Protein AF-A0A850GQF0-F1 (afdb_monomer_lite)

Radius of gyration: 31.41 Å; chains: 1; bounding box: 80×33×78 Å

Structure (mmCIF, N/CA/C/O backbone):
data_AF-A0A850GQF0-F1
#
_entry.id   AF-A0A850GQF0-F1
#
loop_
_atom_site.group_PDB
_atom_site.id
_atom_site.type_symbol
_atom_site.label_atom_id
_atom_site.label_alt_id
_atom_site.label_comp_id
_atom_site.label_asym_id
_atom_site.label_entity_id
_atom_site.label_seq_id
_atom_site.pdbx_PDB_ins_code
_atom_site.Cartn_x
_atom_site.Cartn_y
_atom_site.Cartn_z
_atom_site.occupancy
_atom_site.B_iso_or_equiv
_atom_site.auth_seq_id
_atom_site.auth_comp_id
_atom_site.auth_asym_id
_atom_site.auth_atom_id
_atom_site.pdbx_PDB_model_num
ATOM 1 N N . MET A 1 1 ? 39.718 18.319 -1.533 1.00 50.84 1 MET A N 1
ATOM 2 C CA . MET A 1 1 ? 39.721 17.039 -2.273 1.00 50.84 1 MET A CA 1
ATOM 3 C C . MET A 1 1 ? 39.852 17.370 -3.749 1.00 50.84 1 MET A C 1
ATOM 5 O O . MET A 1 1 ? 38.959 17.994 -4.304 1.00 50.84 1 MET A O 1
ATOM 9 N N . THR A 1 2 ? 41.012 17.083 -4.335 1.00 46.28 2 THR A N 1
ATOM 10 C CA . THR A 1 2 ? 41.433 17.600 -5.646 1.00 46.28 2 THR A CA 1
ATOM 11 C C . THR A 1 2 ? 41.391 16.465 -6.664 1.00 46.28 2 THR A C 1
ATOM 13 O O . THR A 1 2 ? 42.068 15.457 -6.488 1.00 46.28 2 THR A O 1
ATOM 16 N N . VAL A 1 3 ? 40.571 16.610 -7.706 1.00 51.94 3 VAL A N 1
ATOM 17 C CA . VAL A 1 3 ? 40.340 15.583 -8.733 1.00 51.94 3 VAL A CA 1
ATOM 18 C C . VAL A 1 3 ? 41.453 15.647 -9.786 1.00 51.94 3 VAL A C 1
ATOM 20 O O . VAL A 1 3 ? 41.518 16.589 -10.576 1.00 51.94 3 VAL A O 1
ATOM 23 N N . GLN A 1 4 ? 42.339 14.648 -9.804 1.00 53.75 4 GLN A N 1
ATOM 24 C CA . GLN A 1 4 ? 43.350 14.462 -10.851 1.00 53.75 4 GLN A CA 1
ATOM 25 C C . GLN A 1 4 ? 42.709 13.872 -12.118 1.00 53.75 4 GLN A C 1
ATOM 27 O O . GLN A 1 4 ? 42.206 12.752 -12.113 1.00 53.75 4 GLN A O 1
ATOM 32 N N . ARG A 1 5 ? 42.753 14.622 -13.228 1.00 60.72 5 ARG A N 1
ATOM 33 C CA . ARG A 1 5 ? 42.416 14.131 -14.574 1.00 60.72 5 ARG A CA 1
ATOM 34 C C . ARG A 1 5 ? 43.623 13.402 -15.170 1.00 60.72 5 ARG A C 1
ATOM 36 O O . ARG A 1 5 ? 44.648 14.028 -15.436 1.00 60.72 5 ARG A O 1
ATOM 43 N N . LEU A 1 6 ? 43.486 12.103 -15.424 1.00 57.97 6 LEU A N 1
ATOM 44 C CA . LEU A 1 6 ? 44.475 11.311 -16.158 1.00 57.97 6 LEU A CA 1
ATOM 45 C C . LEU A 1 6 ? 44.376 11.610 -17.663 1.00 57.97 6 LEU A C 1
ATOM 47 O O . LEU A 1 6 ? 43.381 11.296 -18.314 1.00 57.97 6 LEU A O 1
ATOM 51 N N . ARG A 1 7 ? 45.426 12.234 -18.209 1.00 57.41 7 ARG A N 1
ATOM 52 C CA . ARG A 1 7 ? 45.678 12.367 -19.651 1.00 57.41 7 ARG A CA 1
ATOM 53 C C . ARG A 1 7 ? 46.152 11.017 -20.196 1.00 57.41 7 ARG A C 1
ATOM 55 O O . ARG A 1 7 ? 47.116 10.464 -19.673 1.00 57.41 7 ARG A O 1
ATOM 62 N N . ARG A 1 8 ? 45.514 10.505 -21.252 1.00 54.19 8 ARG A N 1
ATOM 63 C CA . ARG A 1 8 ? 46.045 9.370 -22.025 1.00 54.19 8 ARG A CA 1
ATOM 64 C C . ARG A 1 8 ? 47.108 9.853 -23.023 1.00 54.19 8 ARG A C 1
ATOM 66 O O . ARG A 1 8 ? 46.932 10.927 -23.600 1.00 54.19 8 ARG A O 1
ATOM 73 N N . PRO A 1 9 ? 48.191 9.084 -23.222 1.00 53.25 9 PRO A N 1
ATOM 74 C CA . PRO A 1 9 ? 49.276 9.448 -24.116 1.00 53.25 9 PRO A CA 1
ATOM 75 C C . PRO A 1 9 ? 48.923 9.178 -25.584 1.00 53.25 9 PRO A C 1
ATOM 77 O O . PRO A 1 9 ? 48.373 8.141 -25.942 1.00 53.25 9 PRO A O 1
ATOM 80 N N . THR A 1 10 ? 49.298 10.137 -26.422 1.00 53.94 10 THR A N 1
ATOM 81 C CA . THR A 1 10 ? 49.508 10.029 -27.865 1.00 53.94 10 THR A CA 1
ATOM 82 C C . THR A 1 10 ? 50.689 9.103 -28.157 1.00 53.94 10 THR A C 1
ATOM 84 O O . THR A 1 10 ? 51.789 9.347 -27.661 1.00 53.94 10 THR A O 1
ATOM 87 N N . THR A 1 11 ? 50.495 8.084 -28.994 1.00 51.31 11 THR A N 1
ATOM 88 C CA . THR A 1 11 ? 51.590 7.273 -29.550 1.00 51.31 11 THR A CA 1
ATOM 89 C C . THR A 1 11 ? 51.550 7.356 -31.079 1.00 51.31 11 THR A C 1
ATOM 91 O O . THR A 1 11 ? 50.542 6.965 -31.667 1.00 51.31 11 THR A O 1
ATOM 94 N N . PRO A 1 12 ? 52.604 7.873 -31.737 1.00 56.16 12 PRO A N 1
ATOM 95 C CA . PRO A 1 12 ? 52.724 7.874 -33.187 1.00 56.16 12 PRO A CA 1
ATOM 96 C C . PRO A 1 12 ? 53.366 6.555 -33.631 1.00 56.16 12 PRO A C 1
ATOM 98 O O . PRO A 1 12 ? 54.507 6.271 -33.272 1.00 56.16 12 PRO A O 1
ATOM 101 N N . TYR A 1 13 ? 52.650 5.741 -34.405 1.00 48.53 13 TYR A N 1
ATOM 102 C CA . TYR A 1 13 ? 53.225 4.555 -35.043 1.00 48.53 13 TYR A CA 1
ATOM 103 C C . TYR A 1 13 ? 53.359 4.776 -36.550 1.00 48.53 13 TYR A C 1
ATOM 105 O O . TYR A 1 13 ? 52.392 4.740 -37.304 1.00 48.53 13 TYR A O 1
ATOM 113 N N . LEU A 1 14 ? 54.601 5.099 -36.916 1.00 44.16 14 LEU A N 1
ATOM 114 C CA . LEU A 1 14 ? 55.382 4.578 -38.038 1.00 44.16 14 LEU A CA 1
ATOM 115 C C . LEU A 1 14 ? 54.623 4.055 -39.268 1.00 44.16 14 LEU A C 1
ATOM 117 O O . LEU A 1 14 ? 54.095 2.946 -39.296 1.00 44.16 14 LEU A O 1
ATOM 121 N N . LEU A 1 15 ? 54.754 4.853 -40.330 1.00 52.16 15 LEU A N 1
ATOM 122 C CA . LEU A 1 15 ? 54.756 4.446 -41.731 1.00 52.16 15 LEU A CA 1
ATOM 123 C C . LEU A 1 15 ? 55.719 3.259 -41.945 1.00 52.16 15 LEU A C 1
ATOM 125 O O . LEU A 1 15 ? 56.924 3.393 -41.731 1.00 52.16 15 LEU A O 1
ATOM 129 N N . ALA A 1 16 ? 55.203 2.139 -42.444 1.00 48.31 16 ALA A N 1
ATOM 130 C CA . ALA A 1 16 ? 55.994 1.081 -43.066 1.00 48.31 16 ALA A CA 1
ATOM 131 C C . ALA A 1 16 ? 55.292 0.638 -44.358 1.00 48.31 16 ALA A C 1
ATOM 133 O O . ALA A 1 16 ? 54.351 -0.153 -44.342 1.00 48.31 16 ALA A O 1
ATOM 134 N N . CYS A 1 17 ? 55.743 1.197 -45.484 1.00 47.16 17 CYS A N 1
ATOM 135 C CA . CYS A 1 17 ? 55.399 0.735 -46.823 1.00 47.16 17 CYS A CA 1
ATOM 136 C C . CYS A 1 17 ? 56.061 -0.624 -47.076 1.00 47.16 17 CYS A C 1
ATOM 138 O O . CYS A 1 17 ? 57.275 -0.689 -47.267 1.00 47.16 17 CYS A O 1
ATOM 140 N N . VAL A 1 18 ? 55.266 -1.691 -47.141 1.00 51.06 18 VAL A N 1
ATOM 141 C CA . VAL A 1 18 ? 55.674 -2.965 -47.745 1.00 51.06 18 VAL A CA 1
ATOM 142 C C . VAL A 1 18 ? 54.838 -3.164 -49.004 1.00 51.06 18 VAL A C 1
ATOM 144 O O . VAL A 1 18 ? 53.676 -3.556 -48.952 1.00 51.06 18 VAL A O 1
ATOM 147 N N . LEU A 1 19 ? 55.447 -2.848 -50.147 1.00 52.34 19 LEU A N 1
ATOM 148 C CA . LEU A 1 19 ? 55.004 -3.268 -51.472 1.00 52.34 19 LEU A CA 1
ATOM 149 C C . LEU A 1 19 ? 55.277 -4.771 -51.603 1.00 52.34 19 LEU A C 1
ATOM 151 O O . LEU A 1 19 ? 56.392 -5.176 -51.925 1.00 52.34 19 LEU A O 1
ATOM 155 N N . ALA A 1 20 ? 54.263 -5.591 -51.332 1.00 51.44 20 ALA A N 1
ATOM 156 C CA . ALA A 1 20 ? 54.260 -7.004 -51.683 1.00 51.44 20 ALA A CA 1
ATOM 157 C C . ALA A 1 20 ? 53.349 -7.215 -52.899 1.00 51.44 20 ALA A C 1
ATOM 159 O O . ALA A 1 20 ? 52.154 -6.927 -52.862 1.00 51.44 20 ALA A O 1
ATOM 160 N N . LEU A 1 21 ? 53.955 -7.711 -53.978 1.00 50.22 21 LEU A N 1
ATOM 161 C CA . LEU A 1 21 ? 53.283 -8.296 -55.130 1.00 50.22 21 LEU A CA 1
ATOM 162 C C . LEU A 1 21 ? 52.324 -9.399 -54.664 1.00 50.22 21 LEU A C 1
ATOM 164 O O . LEU A 1 21 ? 52.771 -10.442 -54.189 1.00 50.22 21 LEU A O 1
ATOM 168 N N . ALA A 1 22 ? 51.022 -9.186 -54.846 1.00 45.28 22 ALA A N 1
ATOM 169 C CA . ALA A 1 22 ? 50.033 -10.253 -54.842 1.00 45.28 22 ALA A CA 1
ATOM 170 C C . ALA A 1 22 ? 49.610 -10.522 -56.287 1.00 45.28 22 ALA A C 1
ATOM 172 O O . ALA A 1 22 ? 49.227 -9.617 -57.030 1.00 45.28 22 ALA A O 1
ATOM 173 N N . ALA A 1 23 ? 49.747 -11.786 -56.671 1.00 42.97 23 ALA A N 1
ATOM 174 C CA . ALA A 1 23 ? 49.295 -12.334 -57.927 1.00 42.97 23 ALA A CA 1
ATOM 175 C C . ALA A 1 23 ? 47.815 -12.014 -58.177 1.00 42.97 23 ALA A C 1
ATOM 177 O O . ALA A 1 23 ? 46.997 -11.950 -57.260 1.00 42.97 23 ALA A O 1
ATOM 178 N N . CYS A 1 24 ? 47.502 -11.841 -59.456 1.00 49.94 24 CYS A N 1
ATOM 179 C CA . CYS A 1 24 ? 46.156 -11.757 -59.990 1.00 49.94 24 CYS A CA 1
ATOM 180 C C . CYS A 1 24 ? 45.501 -13.142 -59.866 1.00 49.94 24 CYS A C 1
ATOM 182 O O . CYS A 1 24 ? 45.499 -13.929 -60.809 1.00 49.94 24 CYS A O 1
ATOM 184 N N . ASP A 1 25 ? 45.006 -13.455 -58.674 1.00 40.50 25 ASP A N 1
ATOM 185 C CA . ASP A 1 25 ? 43.994 -14.481 -58.476 1.00 40.50 25 ASP A CA 1
ATOM 186 C C . ASP A 1 25 ? 42.627 -13.790 -58.542 1.00 40.50 25 ASP A C 1
ATOM 188 O O . ASP A 1 25 ? 42.456 -12.678 -58.036 1.00 40.50 25 ASP A O 1
ATOM 192 N N . LYS A 1 26 ? 41.670 -14.402 -59.238 1.00 50.81 26 LYS A N 1
ATOM 193 C CA . LYS A 1 26 ? 40.317 -13.868 -59.448 1.00 50.81 26 LYS A CA 1
ATOM 194 C C . LYS A 1 26 ? 39.583 -13.816 -58.104 1.00 50.81 26 LYS A C 1
ATOM 196 O O . LYS A 1 26 ? 38.811 -14.712 -57.779 1.00 50.81 26 LYS A O 1
ATOM 201 N N . SER A 1 27 ? 39.779 -12.757 -57.329 1.00 47.00 27 SER A N 1
ATOM 202 C CA . SER A 1 27 ? 38.828 -12.368 -56.298 1.00 47.00 27 SER A CA 1
ATOM 203 C C . SER A 1 27 ? 37.863 -11.372 -56.925 1.00 47.00 27 SER A C 1
ATOM 205 O O . SER A 1 27 ? 38.241 -10.294 -57.382 1.00 47.00 27 SER A O 1
ATOM 207 N N . SER A 1 28 ? 36.597 -11.774 -57.028 1.00 48.06 28 SER A N 1
ATOM 208 C CA . SER A 1 28 ? 35.505 -10.850 -57.311 1.00 48.06 28 SER A CA 1
ATOM 209 C C . SER A 1 28 ? 35.643 -9.665 -56.361 1.00 48.06 28 SER A C 1
ATOM 211 O O . SER A 1 28 ? 35.575 -9.842 -55.145 1.00 48.06 28 SER A O 1
ATOM 213 N N . ALA A 1 29 ? 35.894 -8.475 -56.907 1.00 54.16 29 ALA A N 1
ATOM 214 C CA . ALA A 1 29 ? 35.853 -7.245 -56.140 1.00 54.16 29 ALA A CA 1
ATOM 215 C C . ALA A 1 29 ? 34.412 -7.080 -55.649 1.00 54.16 29 ALA A C 1
ATOM 217 O O . ALA A 1 29 ? 33.531 -6.679 -56.405 1.00 54.16 29 ALA A O 1
ATOM 218 N N . GLU A 1 30 ? 34.156 -7.502 -54.413 1.00 59.28 30 GLU A N 1
ATOM 219 C CA . GLU A 1 30 ? 32.883 -7.260 -53.753 1.00 59.28 30 GLU A CA 1
ATOM 220 C C . GLU A 1 30 ? 32.629 -5.754 -53.752 1.00 59.28 30 GLU A C 1
ATOM 222 O O . GLU A 1 30 ? 33.476 -4.975 -53.301 1.00 59.28 30 GLU A O 1
ATOM 227 N N . ASP A 1 31 ? 31.473 -5.365 -54.287 1.00 65.12 31 ASP A N 1
ATOM 228 C CA . ASP A 1 31 ? 31.046 -3.978 -54.364 1.00 65.12 31 ASP A CA 1
ATOM 229 C C . ASP A 1 31 ? 31.064 -3.372 -52.944 1.00 65.12 31 ASP A C 1
ATOM 231 O O . ASP A 1 31 ? 30.390 -3.891 -52.043 1.00 65.12 31 ASP A O 1
ATOM 235 N N . PRO A 1 32 ? 31.843 -2.305 -52.693 1.00 69.06 32 PRO A N 1
ATOM 236 C CA . PRO A 1 32 ? 31.904 -1.668 -51.381 1.00 69.06 32 PRO A CA 1
ATOM 237 C C . PRO A 1 32 ? 30.526 -1.196 -50.889 1.00 69.06 32 PRO A C 1
ATOM 239 O O . PRO A 1 32 ? 30.312 -1.149 -49.676 1.00 69.06 32 PRO A O 1
ATOM 242 N N . ALA A 1 33 ? 29.576 -0.919 -51.791 1.00 70.69 33 ALA A N 1
ATOM 243 C CA . ALA A 1 33 ? 28.195 -0.612 -51.429 1.00 70.69 33 ALA A CA 1
ATOM 244 C C . ALA A 1 33 ? 27.452 -1.844 -50.877 1.00 70.69 33 ALA A C 1
ATOM 246 O O . ALA A 1 33 ? 26.768 -1.739 -49.860 1.00 70.69 33 ALA A O 1
ATOM 247 N N . ALA A 1 34 ? 27.655 -3.026 -51.470 1.00 74.06 34 ALA A N 1
ATOM 248 C CA . ALA A 1 34 ? 27.065 -4.278 -50.987 1.00 74.06 34 ALA A CA 1
ATOM 249 C C . ALA A 1 34 ? 27.612 -4.676 -49.603 1.00 74.06 34 ALA A C 1
ATOM 251 O O . ALA A 1 34 ? 26.859 -5.140 -48.748 1.00 74.06 34 ALA A O 1
ATOM 252 N N . LYS A 1 35 ? 28.902 -4.425 -49.336 1.00 73.50 35 LYS A N 1
ATOM 253 C CA . LYS A 1 35 ? 29.500 -4.631 -48.003 1.00 73.50 35 LYS A CA 1
ATOM 254 C C . LYS A 1 35 ? 28.981 -3.657 -46.949 1.00 73.50 35 LYS A C 1
ATOM 256 O O . LYS A 1 35 ? 28.767 -4.060 -45.808 1.00 73.50 35 LYS A O 1
ATOM 261 N N . ALA A 1 36 ? 28.790 -2.388 -47.308 1.00 75.75 36 ALA A N 1
ATOM 262 C CA . ALA A 1 36 ? 28.248 -1.386 -46.393 1.00 75.75 36 ALA A CA 1
ATOM 263 C C . ALA A 1 36 ? 26.794 -1.698 -46.013 1.00 75.75 36 ALA A C 1
ATOM 265 O O . ALA A 1 36 ? 26.437 -1.599 -44.841 1.00 75.75 36 ALA A O 1
ATOM 266 N N . GLN A 1 37 ? 25.986 -2.139 -46.980 1.00 77.56 37 GLN A N 1
ATOM 267 C CA . GLN A 1 37 ? 24.595 -2.511 -46.742 1.00 77.56 37 GLN A CA 1
ATOM 268 C C . GLN A 1 37 ? 24.473 -3.795 -45.912 1.00 77.56 37 GLN A C 1
ATOM 270 O O . GLN A 1 37 ? 23.763 -3.797 -44.914 1.00 77.56 37 GLN A O 1
ATOM 275 N N . ALA A 1 38 ? 25.257 -4.834 -46.221 1.00 81.81 38 ALA A N 1
ATOM 276 C CA . ALA A 1 38 ? 25.284 -6.055 -45.414 1.00 81.81 38 ALA A CA 1
ATOM 277 C C . ALA A 1 38 ? 25.720 -5.801 -43.958 1.00 81.81 38 ALA A C 1
ATOM 279 O O . ALA A 1 38 ? 25.223 -6.453 -43.043 1.00 81.81 38 ALA A O 1
ATOM 280 N N . LYS A 1 39 ? 26.630 -4.841 -43.728 1.00 83.88 39 LYS A N 1
ATOM 281 C CA . LYS A 1 39 ? 27.013 -4.423 -42.375 1.00 83.88 39 LYS A CA 1
ATOM 282 C C . LYS A 1 39 ? 25.886 -3.661 -41.670 1.00 83.88 39 LYS A C 1
ATOM 284 O O . LYS A 1 39 ? 25.608 -3.967 -40.521 1.00 83.88 39 LYS A O 1
ATOM 289 N N . ALA A 1 40 ? 25.228 -2.720 -42.347 1.00 84.62 40 ALA A N 1
ATOM 290 C CA . ALA A 1 40 ? 24.104 -1.977 -41.774 1.00 84.62 40 ALA A CA 1
ATOM 291 C C . ALA A 1 40 ? 22.927 -2.899 -41.406 1.00 84.62 40 ALA A C 1
ATOM 293 O O . ALA A 1 40 ? 22.360 -2.759 -40.326 1.00 84.62 40 ALA A O 1
ATOM 294 N N . ASP A 1 41 ? 22.613 -3.881 -42.255 1.00 85.88 41 ASP A N 1
ATOM 295 C CA . ASP A 1 41 ? 21.566 -4.873 -41.987 1.00 85.88 41 ASP A CA 1
ATOM 296 C C . ASP A 1 41 ? 21.944 -5.800 -40.816 1.00 85.88 41 ASP A C 1
ATOM 298 O O . ASP A 1 41 ? 21.092 -6.162 -40.003 1.00 85.88 41 ASP A O 1
ATOM 302 N N . ALA A 1 42 ? 23.224 -6.172 -40.697 1.00 88.19 42 ALA A N 1
ATOM 303 C CA . ALA A 1 42 ? 23.722 -6.964 -39.573 1.00 88.19 42 ALA A CA 1
ATOM 304 C C . ALA A 1 42 ? 23.710 -6.177 -38.252 1.00 88.19 42 ALA A C 1
ATOM 306 O O . ALA A 1 42 ? 23.293 -6.726 -37.232 1.00 88.19 42 ALA A O 1
ATOM 307 N N . ASP A 1 43 ? 24.118 -4.905 -38.280 1.00 87.06 43 ASP A N 1
ATOM 308 C CA . ASP A 1 43 ? 24.114 -4.016 -37.115 1.00 87.06 43 ASP A CA 1
ATOM 309 C C . ASP A 1 43 ? 22.665 -3.761 -36.644 1.00 87.06 43 ASP A C 1
ATOM 311 O O . ASP A 1 43 ? 22.363 -3.953 -35.468 1.00 87.06 43 ASP A O 1
ATOM 315 N N . ALA A 1 44 ? 21.729 -3.472 -37.560 1.00 90.50 44 ALA A N 1
ATOM 316 C CA . ALA A 1 44 ? 20.310 -3.281 -37.231 1.00 90.50 44 ALA A CA 1
ATOM 317 C C . ALA A 1 44 ? 19.649 -4.551 -36.664 1.00 90.50 44 ALA A C 1
ATOM 319 O O . ALA A 1 44 ? 18.846 -4.489 -35.731 1.00 90.50 44 ALA A O 1
ATOM 320 N N . LYS A 1 45 ? 19.997 -5.728 -37.200 1.00 90.25 45 LYS A N 1
ATOM 321 C CA . LYS A 1 45 ? 19.512 -7.006 -36.668 1.00 90.25 45 LYS A CA 1
ATOM 322 C C . LYS A 1 45 ? 20.068 -7.284 -35.267 1.00 90.25 45 LYS A C 1
ATOM 324 O O . LYS A 1 45 ? 19.325 -7.766 -34.416 1.00 90.25 45 LYS A O 1
ATOM 329 N N . ALA A 1 46 ? 21.343 -6.980 -35.024 1.00 92.06 46 ALA A N 1
ATOM 330 C CA . ALA A 1 46 ? 21.965 -7.152 -33.714 1.00 92.06 46 ALA A CA 1
ATOM 331 C C . ALA A 1 46 ? 21.348 -6.223 -32.654 1.00 92.06 46 ALA A C 1
ATOM 333 O O . ALA A 1 46 ? 21.122 -6.660 -31.527 1.00 92.06 46 ALA A O 1
ATOM 334 N N . GLU A 1 47 ? 21.022 -4.977 -33.015 1.00 92.12 47 GLU A N 1
ATOM 335 C CA . GLU A 1 47 ? 20.315 -4.042 -32.128 1.00 92.12 47 GLU A CA 1
ATOM 336 C C . GLU A 1 47 ? 18.909 -4.548 -31.775 1.00 92.12 47 GLU A C 1
ATOM 338 O O . GLU A 1 47 ? 18.575 -4.641 -30.595 1.00 92.12 47 GLU A O 1
ATOM 343 N N . ALA A 1 48 ? 18.122 -4.981 -32.765 1.00 92.81 48 ALA A N 1
ATOM 344 C CA . ALA A 1 48 ? 16.783 -5.522 -32.522 1.00 92.81 48 ALA A CA 1
ATOM 345 C C . ALA A 1 48 ? 16.800 -6.802 -31.658 1.00 92.81 48 ALA A C 1
ATOM 347 O O . ALA A 1 48 ? 15.930 -7.003 -30.808 1.00 92.81 48 ALA A O 1
ATOM 348 N N . GLU A 1 49 ? 17.792 -7.680 -31.847 1.00 94.44 49 GLU A N 1
ATOM 349 C CA . GLU A 1 49 ? 17.965 -8.878 -31.015 1.00 94.44 49 GLU A CA 1
ATOM 350 C C . GLU A 1 49 ? 18.356 -8.534 -29.568 1.00 94.44 49 GLU A C 1
ATOM 352 O O . GLU A 1 49 ? 17.889 -9.200 -28.636 1.00 94.44 49 GLU A O 1
ATOM 357 N N . GLU A 1 50 ? 19.171 -7.495 -29.364 1.00 94.00 50 GLU A N 1
ATOM 358 C CA . GLU A 1 50 ? 19.548 -7.017 -28.033 1.00 94.00 50 GLU A CA 1
ATOM 359 C C . GLU A 1 50 ? 18.371 -6.356 -27.310 1.00 94.00 50 GLU A C 1
ATOM 361 O O . GLU A 1 50 ? 18.118 -6.679 -26.149 1.00 94.00 50 GLU A O 1
ATOM 366 N N . GLU A 1 51 ? 17.596 -5.507 -27.989 1.00 94.06 51 GLU A N 1
ATOM 367 C CA . GLU A 1 51 ? 16.378 -4.907 -27.431 1.00 94.06 51 GLU A CA 1
ATOM 368 C C . GLU A 1 51 ? 15.373 -5.988 -27.015 1.00 94.06 51 GLU A C 1
ATOM 370 O O . GLU A 1 51 ? 14.941 -6.025 -25.861 1.00 94.06 51 GLU A O 1
ATOM 375 N N . ALA A 1 52 ? 15.104 -6.965 -27.886 1.00 95.00 52 ALA A N 1
ATOM 376 C CA . ALA A 1 52 ? 14.229 -8.092 -27.563 1.00 95.00 52 ALA A CA 1
ATOM 377 C C . ALA A 1 52 ? 14.781 -8.977 -26.426 1.00 95.00 52 ALA A C 1
ATOM 379 O O . ALA A 1 52 ? 14.027 -9.656 -25.718 1.00 95.00 52 ALA A O 1
ATOM 380 N N . ARG A 1 53 ? 16.105 -9.039 -26.235 1.00 95.38 53 ARG A N 1
ATOM 381 C CA . ARG A 1 53 ? 16.712 -9.719 -25.080 1.00 95.38 53 ARG A CA 1
ATOM 382 C C . ARG A 1 53 ? 16.492 -8.921 -23.797 1.00 95.38 53 ARG A C 1
ATOM 384 O O . ARG A 1 53 ? 16.106 -9.517 -22.793 1.00 95.38 53 ARG A O 1
ATOM 391 N N . ILE A 1 54 ? 16.702 -7.608 -23.827 1.00 94.94 54 ILE A N 1
ATOM 392 C CA . ILE A 1 54 ? 16.483 -6.721 -22.679 1.00 94.94 54 ILE A CA 1
ATOM 393 C C . ILE A 1 54 ? 15.011 -6.754 -22.258 1.00 94.94 54 ILE A C 1
ATOM 395 O O . ILE A 1 54 ? 14.730 -6.946 -21.076 1.00 94.94 54 ILE A O 1
ATOM 399 N N . GLU A 1 55 ? 14.072 -6.657 -23.200 1.00 94.81 55 GLU A N 1
ATOM 400 C CA . GLU A 1 55 ? 12.635 -6.734 -22.912 1.00 94.81 55 GLU A CA 1
ATOM 401 C C . GLU A 1 55 ? 12.252 -8.051 -22.233 1.00 94.81 55 GLU A C 1
ATOM 403 O O . GLU A 1 55 ? 11.549 -8.043 -21.221 1.00 94.81 55 GLU A O 1
ATOM 408 N N . ARG A 1 56 ? 12.770 -9.184 -22.727 1.00 94.94 56 ARG A N 1
ATOM 409 C CA . ARG A 1 56 ? 12.550 -10.497 -22.101 1.00 94.94 56 ARG A CA 1
ATOM 410 C C . ARG A 1 56 ? 13.120 -10.567 -20.690 1.00 94.94 56 ARG A C 1
ATOM 412 O O . ARG A 1 56 ? 12.422 -11.031 -19.796 1.00 94.94 56 ARG A O 1
ATOM 419 N N . LEU A 1 57 ? 14.340 -10.076 -20.470 1.00 95.25 57 LEU A N 1
ATOM 420 C CA . LEU A 1 57 ? 14.960 -10.059 -19.140 1.00 95.25 57 LEU A CA 1
ATOM 421 C C . LEU A 1 57 ? 14.191 -9.162 -18.160 1.00 95.25 57 LEU A C 1
ATOM 423 O O . LEU A 1 57 ? 14.029 -9.524 -16.996 1.00 95.25 57 LEU A O 1
ATOM 427 N N . VAL A 1 58 ? 13.686 -8.011 -18.613 1.00 96.25 58 VAL A N 1
ATOM 428 C CA . VAL A 1 58 ? 12.851 -7.122 -17.790 1.00 96.25 58 VAL A CA 1
ATOM 429 C C . VAL A 1 58 ? 11.507 -7.777 -17.475 1.00 96.25 58 VAL A C 1
ATOM 431 O O . VAL A 1 58 ? 11.068 -7.724 -16.327 1.00 96.25 58 VAL A O 1
ATOM 434 N N . ALA A 1 59 ? 10.863 -8.414 -18.454 1.00 95.06 59 ALA A N 1
ATOM 435 C CA . ALA A 1 59 ? 9.607 -9.128 -18.247 1.00 95.06 59 ALA A CA 1
ATOM 436 C C . ALA A 1 59 ? 9.774 -10.315 -17.285 1.00 95.06 59 ALA A C 1
ATOM 438 O O . ALA A 1 59 ? 8.978 -10.463 -16.361 1.00 95.06 59 ALA A O 1
ATOM 439 N N . GLU A 1 60 ? 10.832 -11.115 -17.447 1.00 96.06 60 GLU A N 1
ATOM 440 C CA . GLU A 1 60 ? 11.162 -12.230 -16.554 1.00 96.06 60 GLU A CA 1
ATOM 441 C C . GLU A 1 60 ? 11.448 -11.738 -15.133 1.00 96.06 60 GLU A C 1
ATOM 443 O O . GLU A 1 60 ? 10.901 -12.275 -14.169 1.00 96.06 60 GLU A O 1
ATOM 448 N N . LYS A 1 61 ? 12.243 -10.670 -14.992 1.00 92.25 61 LYS A N 1
ATOM 449 C CA . LYS A 1 61 ? 12.533 -10.067 -13.691 1.00 92.25 61 LYS A CA 1
ATOM 450 C C . LYS A 1 61 ? 11.256 -9.576 -13.006 1.00 92.25 61 LYS A C 1
ATOM 452 O O . LYS A 1 61 ? 11.039 -9.916 -11.850 1.00 92.25 61 LYS A O 1
ATOM 457 N N . ARG A 1 62 ? 10.385 -8.858 -13.722 1.00 90.56 62 ARG A N 1
ATOM 458 C CA . ARG A 1 62 ? 9.090 -8.397 -13.190 1.00 90.56 62 ARG A CA 1
ATOM 459 C C . ARG A 1 62 ? 8.185 -9.558 -12.794 1.00 90.56 62 ARG A C 1
ATOM 461 O O . ARG A 1 62 ? 7.553 -9.501 -11.747 1.00 90.56 62 ARG A O 1
ATOM 468 N N . ALA A 1 63 ? 8.122 -10.610 -13.610 1.00 92.69 63 ALA A N 1
ATOM 469 C CA . ALA A 1 63 ? 7.324 -11.794 -13.306 1.00 92.69 63 ALA A CA 1
ATOM 470 C C . ALA A 1 63 ? 7.837 -12.510 -12.050 1.00 92.69 63 ALA A C 1
ATOM 472 O O . ALA A 1 63 ? 7.040 -12.934 -11.217 1.00 92.69 63 ALA A O 1
ATOM 473 N N . ARG A 1 64 ? 9.161 -12.606 -11.887 1.00 92.25 64 ARG A N 1
ATOM 474 C CA . ARG A 1 64 ? 9.778 -13.191 -10.698 1.00 92.25 64 ARG A CA 1
ATOM 475 C C . ARG A 1 64 ? 9.555 -12.338 -9.451 1.00 92.25 64 ARG A C 1
ATOM 477 O O . ARG A 1 64 ? 9.168 -12.889 -8.429 1.00 92.25 64 ARG A O 1
ATOM 484 N N . GLU A 1 65 ? 9.780 -11.029 -9.538 1.00 90.50 65 GLU A N 1
ATOM 485 C CA . GLU A 1 65 ? 9.538 -10.095 -8.431 1.00 90.50 65 GLU A CA 1
ATOM 486 C C . GLU A 1 65 ? 8.072 -10.145 -8.004 1.00 90.50 65 GLU A C 1
ATOM 488 O O . GLU A 1 65 ? 7.799 -10.298 -6.820 1.00 90.50 65 GLU A O 1
ATOM 493 N N . LYS A 1 66 ? 7.135 -10.147 -8.960 1.00 87.44 66 LYS A N 1
ATOM 494 C CA . LYS A 1 66 ? 5.712 -10.324 -8.669 1.00 87.44 66 LYS A CA 1
ATOM 495 C C . LYS A 1 66 ? 5.419 -11.666 -7.998 1.00 87.44 66 LYS A C 1
ATOM 497 O O . LYS A 1 66 ? 4.719 -11.692 -7.003 1.00 87.44 66 LYS A O 1
ATOM 502 N N . ALA A 1 67 ? 5.973 -12.774 -8.487 1.00 89.56 67 ALA A N 1
ATOM 503 C CA . ALA A 1 67 ? 5.737 -14.085 -7.879 1.00 89.56 67 ALA A CA 1
ATOM 504 C C . ALA A 1 67 ? 6.309 -14.197 -6.451 1.00 8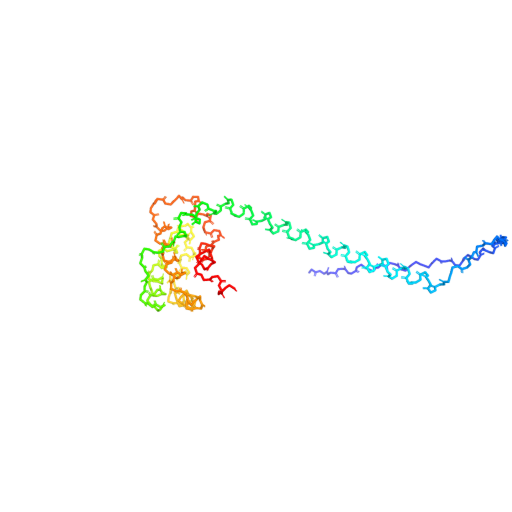9.56 67 ALA A C 1
ATOM 506 O O . ALA A 1 67 ? 5.701 -14.824 -5.584 1.00 89.56 67 ALA A O 1
ATOM 507 N N . GLU A 1 68 ? 7.482 -13.609 -6.192 1.00 91.00 68 GLU A N 1
ATOM 508 C CA . GLU A 1 68 ? 8.066 -13.537 -4.846 1.00 91.00 68 GLU A CA 1
ATOM 509 C C . GLU A 1 68 ? 7.239 -12.621 -3.928 1.00 91.00 68 GLU A C 1
ATOM 511 O O . GLU A 1 68 ? 7.034 -12.947 -2.754 1.00 91.00 68 GLU A O 1
ATOM 516 N N . HIS A 1 69 ? 6.709 -11.526 -4.474 1.00 88.25 69 HIS A N 1
ATOM 517 C CA . HIS A 1 69 ? 5.823 -10.598 -3.778 1.00 88.25 69 HIS A CA 1
ATOM 518 C C . HIS A 1 69 ? 4.484 -11.253 -3.421 1.00 88.25 69 HIS A C 1
ATOM 520 O O . HIS A 1 69 ? 4.160 -11.362 -2.240 1.00 88.25 69 HIS A O 1
ATOM 526 N N . ASP A 1 70 ? 3.799 -11.852 -4.396 1.00 87.31 70 ASP A N 1
ATOM 527 C CA . ASP A 1 70 ? 2.547 -12.597 -4.219 1.00 87.31 70 ASP A CA 1
ATOM 528 C C . ASP A 1 70 ? 2.715 -13.733 -3.194 1.00 87.31 70 ASP A C 1
ATOM 530 O O . ASP A 1 70 ? 1.830 -13.992 -2.382 1.00 87.31 70 ASP A O 1
ATOM 534 N N . LYS A 1 71 ? 3.874 -14.404 -3.166 1.00 90.38 71 LYS A N 1
ATOM 535 C CA . LYS A 1 71 ? 4.174 -15.426 -2.151 1.00 90.38 71 LYS A CA 1
ATOM 536 C C . LYS A 1 71 ? 4.302 -14.837 -0.743 1.00 90.38 71 LYS A C 1
ATOM 538 O O . LYS A 1 71 ? 3.946 -15.502 0.228 1.00 90.38 71 LYS A O 1
ATOM 543 N N . THR A 1 72 ? 4.853 -13.633 -0.632 1.00 91.25 72 THR A N 1
ATOM 544 C CA . THR A 1 72 ? 5.108 -12.961 0.648 1.00 91.25 72 THR A CA 1
ATOM 545 C C . THR A 1 72 ? 3.836 -12.329 1.204 1.00 91.25 72 THR A C 1
ATOM 547 O O . THR A 1 72 ? 3.564 -12.451 2.396 1.00 91.25 72 THR A O 1
ATOM 550 N N . TYR A 1 73 ? 3.031 -11.704 0.345 1.00 91.94 73 TYR A N 1
ATOM 551 C CA . TYR A 1 73 ? 1.873 -10.918 0.756 1.00 91.94 73 TYR A CA 1
ATOM 552 C C . TYR A 1 73 ? 0.520 -11.571 0.454 1.00 91.94 73 TYR A C 1
ATOM 554 O O . TYR A 1 73 ? -0.480 -11.173 1.051 1.00 91.94 73 TYR A O 1
ATOM 562 N N . GLY A 1 74 ? 0.454 -12.596 -0.399 1.00 90.62 74 GLY A N 1
ATOM 563 C CA . GLY A 1 74 ? -0.807 -13.190 -0.860 1.00 90.62 74 GLY A CA 1
ATOM 564 C C . GLY A 1 74 ? -1.712 -13.676 0.274 1.00 90.62 74 GLY A C 1
ATOM 565 O O . GLY A 1 74 ? -2.910 -13.404 0.266 1.00 90.62 74 GLY A O 1
ATOM 566 N N . GLY A 1 75 ? -1.139 -14.280 1.322 1.00 92.50 75 GLY A N 1
ATOM 567 C CA . GLY A 1 75 ? -1.904 -14.671 2.513 1.00 92.50 75 GLY A CA 1
ATOM 568 C C . GLY A 1 75 ? -2.525 -13.482 3.263 1.00 92.50 75 GLY A C 1
ATOM 569 O O . GLY A 1 75 ? -3.624 -13.596 3.805 1.00 92.50 75 GLY A O 1
ATOM 570 N N . MET A 1 76 ? -1.867 -12.317 3.262 1.00 94.31 76 MET A N 1
ATOM 571 C CA . MET A 1 76 ? -2.416 -11.084 3.838 1.00 94.31 76 MET A CA 1
ATOM 572 C C . MET A 1 76 ? -3.495 -10.474 2.942 1.00 94.31 76 MET A C 1
ATOM 574 O O . MET A 1 76 ? -4.516 -10.020 3.459 1.00 94.31 76 MET A O 1
ATOM 578 N N . VAL A 1 77 ? -3.321 -10.516 1.616 1.00 96.06 77 VAL A N 1
ATOM 579 C CA . VAL A 1 77 ? -4.347 -10.075 0.657 1.00 96.06 77 VAL A CA 1
ATOM 580 C C . VAL A 1 77 ? -5.627 -10.886 0.845 1.00 96.06 77 VAL A C 1
ATOM 582 O O . VAL A 1 77 ? -6.695 -10.313 1.042 1.00 96.06 77 VAL A O 1
ATOM 585 N N . GLU A 1 78 ? -5.533 -12.215 0.899 1.00 94.88 78 GLU A N 1
ATOM 586 C CA . GLU A 1 78 ? -6.687 -13.086 1.156 1.00 94.88 78 GLU A CA 1
ATOM 587 C C . GLU A 1 78 ? -7.340 -12.815 2.523 1.00 94.88 78 GLU A C 1
ATOM 589 O O . GLU A 1 78 ? -8.569 -12.854 2.662 1.00 94.88 78 GLU A O 1
ATOM 594 N N . ARG A 1 79 ? -6.532 -12.510 3.547 1.00 95.12 79 ARG A N 1
ATOM 595 C CA . ARG A 1 79 ? -7.025 -12.238 4.903 1.00 95.12 79 ARG A CA 1
ATOM 596 C C . ARG A 1 79 ? -7.742 -10.892 5.014 1.00 95.12 79 ARG A C 1
ATOM 598 O O . ARG A 1 79 ? -8.788 -10.845 5.671 1.00 95.12 79 ARG A O 1
ATOM 605 N N . PHE A 1 80 ? -7.209 -9.833 4.407 1.00 96.31 80 PHE A N 1
ATOM 606 C CA . PHE A 1 80 ? -7.627 -8.450 4.667 1.00 96.31 80 PHE A CA 1
ATOM 607 C C . PHE A 1 80 ? -8.349 -7.769 3.494 1.00 96.31 80 PHE A C 1
ATOM 609 O O . PHE A 1 80 ? -9.237 -6.954 3.731 1.00 96.31 80 PHE A O 1
ATOM 616 N N . VAL A 1 81 ? -8.037 -8.114 2.240 1.00 97.44 81 VAL A N 1
ATOM 617 C CA . VAL A 1 81 ? -8.599 -7.468 1.036 1.00 97.44 81 VAL A CA 1
ATOM 618 C C . VAL A 1 81 ? -9.893 -8.174 0.615 1.00 97.44 81 VAL A C 1
ATOM 620 O O . VAL A 1 81 ? -9.968 -8.962 -0.341 1.00 97.44 81 VAL A O 1
ATOM 623 N N . LYS A 1 82 ? -10.952 -7.904 1.377 1.00 95.38 82 LYS A N 1
ATOM 624 C CA . LYS A 1 82 ? -12.272 -8.530 1.232 1.00 95.38 82 LYS A CA 1
ATOM 625 C C . LYS A 1 82 ? -13.319 -7.550 0.728 1.00 95.38 82 LYS A C 1
ATOM 627 O O . LYS A 1 82 ? -13.173 -6.337 0.847 1.00 95.38 82 LYS A O 1
ATOM 632 N N . GLU A 1 83 ? -14.379 -8.107 0.152 1.00 92.81 83 GLU A N 1
ATOM 633 C CA . GLU A 1 83 ? -15.559 -7.323 -0.190 1.00 92.81 83 GLU A CA 1
ATOM 634 C C . GLU A 1 83 ? -16.226 -6.817 1.101 1.00 92.81 83 GLU A C 1
ATOM 636 O O . GLU A 1 83 ? -16.417 -7.611 2.028 1.00 92.81 83 GLU A O 1
ATOM 641 N N . PRO A 1 84 ? -16.537 -5.514 1.205 1.00 89.75 84 PRO A N 1
ATOM 642 C CA . PRO A 1 84 ? -17.195 -4.963 2.383 1.00 89.75 84 PRO A CA 1
ATOM 643 C C . PRO A 1 84 ? -18.594 -5.556 2.571 1.00 89.75 84 PRO A C 1
ATOM 645 O O . PRO A 1 84 ? -19.369 -5.629 1.621 1.00 89.75 84 PRO A O 1
ATOM 648 N N . GLU A 1 85 ? -18.957 -5.904 3.808 1.00 88.69 85 GLU A N 1
ATOM 649 C CA . GLU A 1 85 ? -20.301 -6.418 4.126 1.00 88.69 85 GLU A CA 1
ATOM 650 C C . GLU A 1 85 ? -21.406 -5.386 3.853 1.00 88.69 85 GLU A C 1
ATOM 652 O O . GLU A 1 85 ? -22.533 -5.737 3.507 1.00 88.69 85 GLU A O 1
ATOM 657 N N . ALA A 1 86 ? -21.075 -4.102 4.003 1.00 92.50 86 ALA A N 1
ATOM 658 C CA . ALA A 1 86 ? -21.950 -2.986 3.696 1.00 92.50 86 ALA A CA 1
ATOM 659 C C . ALA A 1 86 ? -21.151 -1.868 3.026 1.00 92.50 86 ALA A C 1
ATOM 661 O O . ALA A 1 86 ? -20.070 -1.492 3.485 1.00 92.50 86 ALA A O 1
ATOM 662 N N . LEU A 1 87 ? -21.709 -1.317 1.948 1.00 95.31 87 LEU A N 1
ATOM 663 C CA . LEU A 1 87 ? -21.132 -0.166 1.270 1.00 95.31 87 LEU A CA 1
ATOM 664 C C . LEU A 1 87 ? -21.694 1.136 1.857 1.00 95.31 87 LEU A C 1
ATOM 666 O O . LEU A 1 87 ? -22.910 1.248 2.047 1.00 95.31 87 LEU A O 1
ATOM 670 N N . PRO A 1 88 ? -20.841 2.141 2.114 1.00 95.94 88 PRO A N 1
ATOM 671 C CA . PRO A 1 88 ? -21.290 3.483 2.453 1.00 95.94 88 PRO A CA 1
ATOM 672 C C . PRO A 1 88 ? -22.206 4.069 1.371 1.00 95.94 88 PRO A C 1
ATOM 674 O O . PRO A 1 88 ? -22.107 3.737 0.191 1.00 95.94 88 PRO A O 1
ATOM 677 N N . LYS A 1 89 ? -23.085 4.990 1.777 1.00 96.31 89 LYS A N 1
ATOM 678 C CA . LYS A 1 89 ? -24.093 5.609 0.895 1.00 96.31 89 LYS A CA 1
ATOM 679 C C . LYS A 1 89 ? -23.508 6.387 -0.292 1.00 96.31 89 LYS A C 1
ATOM 681 O O . LYS A 1 89 ? -24.156 6.502 -1.326 1.00 96.31 89 LYS A O 1
ATOM 686 N N . ASP A 1 90 ? -22.325 6.968 -0.117 1.00 97.94 90 ASP A N 1
ATOM 687 C CA . ASP A 1 90 ? -21.642 7.806 -1.094 1.00 97.94 90 ASP A CA 1
ATOM 688 C C . ASP A 1 90 ? -20.128 7.812 -0.820 1.00 97.94 90 ASP A C 1
ATOM 690 O O . ASP A 1 90 ? -19.650 7.309 0.203 1.00 97.94 90 ASP A O 1
ATOM 694 N N . LEU A 1 91 ? -19.362 8.362 -1.765 1.00 97.38 91 LEU A N 1
ATOM 695 C CA . LEU A 1 91 ? -17.902 8.395 -1.694 1.00 97.38 91 LEU A CA 1
ATOM 696 C C . LEU A 1 91 ? -17.385 9.264 -0.539 1.00 97.38 91 LEU A C 1
ATOM 698 O O . LEU A 1 91 ? -16.369 8.922 0.060 1.00 97.38 91 LEU A O 1
ATOM 702 N N . ASP A 1 92 ? -18.061 10.368 -0.204 1.00 97.69 92 ASP A N 1
ATOM 703 C CA . ASP A 1 92 ? -17.620 11.223 0.905 1.00 97.69 92 ASP A CA 1
ATOM 704 C C . ASP A 1 92 ? -17.788 10.507 2.249 1.00 97.69 92 ASP A C 1
ATOM 706 O O . ASP A 1 92 ? -16.883 10.566 3.081 1.00 97.69 92 ASP A O 1
ATOM 710 N N . ALA A 1 93 ? -18.880 9.760 2.434 1.00 97.88 93 ALA A N 1
ATOM 711 C CA . ALA A 1 93 ? -19.084 8.899 3.591 1.00 97.88 93 ALA A CA 1
ATOM 712 C C . ALA A 1 93 ? -18.006 7.808 3.671 1.00 97.88 93 ALA A C 1
ATOM 714 O O . ALA A 1 93 ? -17.403 7.637 4.728 1.00 97.88 93 ALA A O 1
ATOM 715 N N . ALA A 1 94 ? -17.697 7.137 2.554 1.00 97.88 94 ALA A N 1
ATOM 716 C CA . ALA A 1 94 ? -16.650 6.113 2.515 1.00 97.88 94 ALA A CA 1
ATOM 717 C C . ALA A 1 94 ? -15.263 6.674 2.868 1.00 97.88 94 ALA A C 1
ATOM 719 O O . ALA A 1 94 ? -14.562 6.128 3.719 1.00 97.88 94 ALA A O 1
ATOM 720 N N . CYS A 1 95 ? -14.878 7.802 2.264 1.00 97.94 95 CYS A N 1
ATOM 721 C CA . CYS A 1 95 ? -13.599 8.445 2.551 1.00 97.94 95 CYS A CA 1
ATOM 722 C C . CYS A 1 95 ? -13.536 9.044 3.959 1.00 97.94 95 CYS A C 1
ATOM 724 O O . CYS A 1 95 ? -12.449 9.135 4.526 1.00 97.94 95 CYS A O 1
ATOM 726 N N . THR A 1 96 ? -14.672 9.465 4.521 1.00 97.75 96 THR A N 1
ATOM 727 C CA . THR A 1 96 ? -14.754 9.944 5.906 1.00 97.75 96 THR A CA 1
ATOM 728 C C . THR A 1 96 ? -14.551 8.795 6.889 1.00 97.75 96 THR A C 1
ATOM 730 O O . THR A 1 96 ? -13.710 8.913 7.776 1.00 97.75 96 THR A O 1
ATOM 733 N N . GLU A 1 97 ? -15.210 7.653 6.684 1.00 97.38 97 GLU A N 1
ATOM 734 C CA . GLU A 1 97 ? -14.994 6.473 7.529 1.00 97.38 97 GLU A CA 1
ATOM 735 C C . GLU A 1 97 ? -13.531 5.999 7.462 1.00 97.38 97 GLU A C 1
ATOM 737 O O . GLU A 1 97 ? -12.920 5.705 8.493 1.00 97.38 97 GLU A O 1
ATOM 742 N N . LEU A 1 98 ? -12.921 6.006 6.271 1.00 97.38 98 LEU A N 1
ATOM 743 C CA . LEU A 1 98 ? -11.506 5.664 6.098 1.00 97.38 98 LEU A CA 1
ATOM 744 C C . LEU A 1 98 ? -10.589 6.533 6.974 1.00 97.38 98 LEU A C 1
ATOM 746 O O . LEU A 1 98 ? -9.742 6.005 7.696 1.00 97.38 98 LEU A O 1
ATOM 750 N N . ILE A 1 99 ? -10.749 7.863 6.949 1.00 97.12 99 ILE A N 1
ATOM 751 C CA . ILE A 1 99 ? -9.886 8.764 7.734 1.00 97.12 99 ILE A CA 1
ATOM 752 C C . ILE A 1 99 ? -10.151 8.705 9.239 1.00 97.12 99 ILE A C 1
ATOM 754 O O . ILE A 1 99 ? -9.231 8.965 10.018 1.00 97.12 99 ILE A O 1
ATOM 758 N N . GLU A 1 100 ? -11.372 8.366 9.657 1.00 96.88 100 GLU A N 1
ATOM 759 C CA . GLU A 1 100 ? -11.702 8.152 11.068 1.00 96.88 100 GLU A CA 1
ATOM 760 C C . GLU A 1 100 ? -10.925 6.958 11.634 1.00 96.88 100 GLU A C 1
ATOM 762 O O . GLU A 1 100 ? -10.390 7.049 12.739 1.00 96.88 100 GLU A O 1
ATOM 767 N N . ASN A 1 101 ? -10.762 5.896 10.838 1.00 96.94 101 ASN A N 1
ATOM 768 C CA . ASN A 1 101 ? -10.020 4.693 11.224 1.00 96.94 101 ASN A CA 1
ATOM 769 C C . ASN A 1 101 ? -8.502 4.805 10.963 1.00 96.94 101 ASN A C 1
ATOM 771 O O . ASN A 1 101 ? -7.711 4.092 11.574 1.00 96.94 101 ASN A O 1
ATOM 775 N N . TYR A 1 102 ? -8.041 5.729 10.112 1.00 97.00 102 TYR A N 1
ATOM 776 C CA . TYR A 1 102 ? -6.631 5.803 9.691 1.00 97.00 102 TYR A CA 1
ATOM 777 C C . TYR A 1 102 ? -5.622 6.038 10.825 1.00 97.00 102 TYR A C 1
ATOM 779 O O . TYR A 1 102 ? -4.454 5.682 10.710 1.00 97.00 102 TYR A O 1
ATOM 787 N N . SER A 1 103 ? -6.035 6.620 11.955 1.00 96.50 103 SER A N 1
ATOM 788 C CA . SER A 1 103 ? -5.122 6.729 13.106 1.00 96.50 103 SER A CA 1
ATOM 789 C C . SER A 1 103 ? -4.765 5.361 13.698 1.00 96.50 103 SER A C 1
ATOM 791 O O . SER A 1 103 ? -3.673 5.206 14.240 1.00 96.50 103 SER A O 1
ATOM 793 N N . ASP A 1 104 ? -5.661 4.380 13.596 1.00 97.25 104 ASP A N 1
ATOM 794 C CA . ASP A 1 104 ? -5.438 3.031 14.116 1.00 97.25 104 ASP A CA 1
ATOM 795 C C . ASP A 1 104 ? -4.565 2.206 13.175 1.00 97.25 104 ASP A C 1
ATOM 797 O O . ASP A 1 104 ? -3.763 1.401 13.646 1.00 97.25 104 ASP A O 1
ATOM 801 N N . TRP A 1 105 ? -4.613 2.495 11.871 1.00 97.00 105 TRP A N 1
ATOM 802 C CA . TRP A 1 105 ? -3.624 2.011 10.907 1.00 97.00 105 TRP A CA 1
ATOM 803 C C . TRP A 1 105 ? -2.207 2.415 11.313 1.00 97.00 105 TRP A C 1
ATOM 805 O O . TRP A 1 105 ? -1.322 1.570 11.422 1.00 97.00 105 TRP A O 1
ATOM 815 N N . ILE A 1 106 ? -2.002 3.706 11.602 1.00 97.12 106 ILE A N 1
ATOM 816 C CA . ILE A 1 106 ? -0.680 4.228 11.962 1.00 97.12 106 ILE A CA 1
ATOM 817 C C . ILE A 1 106 ? -0.137 3.545 13.215 1.00 97.12 106 ILE A C 1
ATOM 819 O O . ILE A 1 106 ? 1.005 3.097 13.214 1.00 97.12 106 ILE A O 1
ATOM 823 N N . LYS A 1 107 ? -0.960 3.404 14.257 1.00 96.25 107 LYS A N 1
ATOM 824 C CA . LYS A 1 107 ? -0.564 2.693 15.482 1.00 96.25 107 LYS A CA 1
ATOM 825 C C . LYS A 1 107 ? -0.276 1.215 15.227 1.00 96.25 107 LYS A C 1
ATOM 827 O O . LYS A 1 107 ? 0.625 0.658 15.841 1.00 96.25 107 LYS A O 1
ATOM 832 N N . ALA A 1 108 ? -1.061 0.571 14.364 1.00 95.62 108 ALA A N 1
ATOM 833 C CA . ALA A 1 108 ? -0.949 -0.860 14.128 1.00 95.62 108 ALA A CA 1
ATOM 834 C C . ALA A 1 108 ? 0.278 -1.231 13.292 1.00 95.62 108 ALA A C 1
ATOM 836 O O . ALA A 1 108 ? 0.928 -2.232 13.593 1.00 95.62 108 ALA A O 1
ATOM 837 N N . VAL A 1 109 ? 0.579 -0.431 12.268 1.00 95.31 109 VAL A N 1
ATOM 838 C CA . VAL A 1 109 ? 1.639 -0.692 11.287 1.00 95.31 109 VAL A CA 1
ATOM 839 C C . VAL A 1 109 ? 2.977 -0.112 11.724 1.00 95.31 109 VAL A C 1
ATOM 841 O O . VAL A 1 109 ? 3.994 -0.786 11.620 1.00 95.31 109 VAL A O 1
ATOM 844 N N . TYR A 1 110 ? 2.993 1.096 12.287 1.00 95.81 110 TYR A N 1
ATOM 845 C CA . TYR A 1 110 ? 4.215 1.724 12.803 1.00 95.81 110 TYR A CA 1
ATOM 846 C C . TYR A 1 110 ? 4.410 1.460 14.300 1.00 95.81 110 TYR A C 1
ATOM 848 O O . TYR A 1 110 ? 4.964 2.299 15.005 1.00 95.81 110 TYR A O 1
ATOM 856 N N . PHE A 1 111 ? 3.945 0.306 14.790 1.00 93.56 111 PHE A N 1
ATOM 857 C CA . PHE A 1 111 ? 3.872 -0.038 16.215 1.00 93.56 111 PHE A CA 1
ATOM 858 C C . PHE A 1 111 ? 5.212 0.066 16.963 1.00 93.56 111 PHE A C 1
ATOM 860 O O . PHE A 1 111 ? 5.205 0.283 18.170 1.00 93.56 111 PHE A O 1
ATOM 867 N N . ASP A 1 112 ? 6.339 -0.060 16.260 1.00 95.19 112 ASP A N 1
ATOM 868 C CA . ASP A 1 112 ? 7.691 0.057 16.814 1.00 95.19 112 ASP A CA 1
ATOM 869 C C . ASP A 1 112 ? 8.520 1.214 16.220 1.00 95.19 112 ASP A C 1
ATOM 871 O O . ASP A 1 112 ? 9.724 1.307 16.458 1.00 95.19 112 ASP A O 1
ATOM 875 N N . ASP A 1 113 ? 7.887 2.113 15.460 1.00 95.12 113 ASP A N 1
ATOM 876 C CA . ASP A 1 113 ? 8.501 3.346 14.961 1.00 95.12 113 ASP A CA 1
ATOM 877 C C . ASP A 1 113 ? 7.820 4.567 15.589 1.00 95.12 113 ASP A C 1
ATOM 879 O O . ASP A 1 113 ? 6.974 5.237 14.988 1.00 95.12 113 ASP A O 1
ATOM 883 N N . ASP A 1 114 ? 8.221 4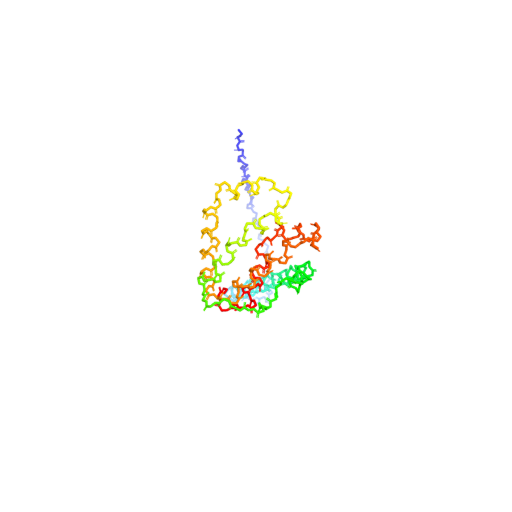.869 16.825 1.00 94.00 114 ASP A N 1
ATOM 884 C CA . ASP A 1 114 ? 7.713 6.011 17.591 1.00 94.00 114 ASP A CA 1
ATOM 885 C C . ASP A 1 114 ? 7.858 7.333 16.832 1.00 94.00 114 ASP A C 1
ATOM 887 O O . ASP A 1 114 ? 7.001 8.208 16.932 1.00 94.00 114 ASP A O 1
ATOM 891 N N . ARG A 1 115 ? 8.926 7.497 16.042 1.00 95.94 115 ARG A N 1
ATOM 892 C CA . ARG A 1 115 ? 9.145 8.721 15.265 1.00 95.94 115 ARG A CA 1
ATOM 893 C C . ARG A 1 115 ? 8.103 8.853 14.160 1.00 95.94 115 ARG A C 1
ATOM 895 O O . ARG A 1 115 ? 7.553 9.940 14.010 1.00 95.94 115 ARG A O 1
ATOM 902 N N . ALA A 1 116 ? 7.822 7.783 13.417 1.00 93.69 116 ALA A N 1
ATOM 903 C CA . ALA A 1 116 ? 6.789 7.797 12.381 1.00 93.69 116 ALA A CA 1
ATOM 904 C C . ALA A 1 116 ? 5.396 8.057 12.975 1.00 93.69 116 ALA A C 1
ATOM 906 O O . ALA A 1 116 ? 4.623 8.848 12.426 1.00 93.69 116 ALA A O 1
ATOM 907 N N . GLN A 1 117 ? 5.087 7.456 14.129 1.00 94.81 117 GLN A N 1
ATOM 908 C CA . GLN A 1 117 ? 3.840 7.738 14.840 1.00 94.81 117 GLN A CA 1
ATOM 909 C C . GLN A 1 117 ? 3.760 9.205 15.284 1.00 94.81 117 GLN A C 1
ATOM 911 O O . GLN A 1 117 ? 2.763 9.872 15.005 1.00 94.81 117 GLN A O 1
ATOM 916 N N . LEU A 1 118 ? 4.802 9.730 15.935 1.00 95.75 118 LEU A N 1
ATOM 917 C CA . LEU A 1 118 ? 4.851 11.123 16.390 1.00 95.75 118 LEU A CA 1
ATOM 918 C C . LEU A 1 118 ? 4.709 12.102 15.224 1.00 95.75 118 LEU A C 1
ATOM 920 O O . LEU A 1 118 ? 3.850 12.976 15.276 1.00 95.75 118 LEU A O 1
ATOM 924 N N . GLU A 1 119 ? 5.464 11.912 14.140 1.00 95.56 119 GLU A N 1
ATOM 925 C CA . GLU A 1 119 ? 5.363 12.752 12.942 1.00 95.56 119 GLU A CA 1
ATOM 926 C C . GLU A 1 119 ? 3.945 12.727 12.357 1.00 95.56 119 GLU A C 1
ATOM 928 O O . GLU A 1 119 ? 3.397 13.768 11.967 1.00 95.56 119 GLU A O 1
ATOM 933 N N . PHE A 1 120 ? 3.306 11.551 12.338 1.00 95.38 120 PHE A N 1
ATOM 934 C CA . PHE A 1 120 ? 1.924 11.455 11.903 1.00 95.38 120 PHE A CA 1
ATOM 935 C C . PHE A 1 120 ? 0.988 12.268 12.802 1.00 95.38 120 PHE A C 1
ATOM 937 O O . PHE A 1 120 ? 0.164 13.021 12.277 1.00 95.38 120 PHE A O 1
ATOM 944 N N . PHE A 1 121 ? 1.090 12.118 14.126 1.00 95.06 121 PHE A N 1
ATOM 945 C CA . PHE A 1 121 ? 0.181 12.750 15.083 1.00 95.06 121 PHE A CA 1
ATOM 946 C C . PHE A 1 121 ? 0.413 14.263 15.234 1.00 95.06 121 PHE A C 1
ATOM 948 O O . PHE A 1 121 ? -0.571 15.005 15.308 1.00 95.06 121 PHE A O 1
ATOM 955 N N . ASP A 1 122 ? 1.656 14.739 15.144 1.00 96.31 122 ASP A N 1
ATOM 956 C CA . ASP A 1 122 ? 2.015 16.167 15.132 1.00 96.31 122 ASP A CA 1
ATOM 957 C C . ASP A 1 122 ? 1.445 16.894 13.904 1.00 96.31 122 ASP A C 1
ATOM 959 O O . ASP A 1 122 ? 1.086 18.076 13.949 1.00 96.31 122 ASP A O 1
ATOM 963 N N . HIS A 1 123 ? 1.293 16.172 12.792 1.00 95.38 123 HIS A N 1
ATOM 964 C CA . HIS A 1 123 ? 0.726 16.685 11.547 1.00 95.38 123 HIS A CA 1
ATOM 965 C C . HIS A 1 123 ? -0.604 16.023 11.166 1.00 95.38 123 HIS A C 1
ATOM 967 O O . HIS A 1 123 ? -1.019 16.088 10.002 1.00 95.38 123 HIS A O 1
ATOM 973 N N . LYS A 1 124 ? -1.332 15.460 12.144 1.00 93.75 124 LYS A N 1
ATOM 974 C CA . LYS A 1 124 ? -2.509 14.599 11.920 1.00 93.75 124 LYS A CA 1
ATOM 975 C C . LYS A 1 124 ? -3.507 15.185 10.931 1.00 93.75 124 LYS A C 1
ATOM 977 O O . LYS A 1 124 ? -3.897 14.518 9.981 1.00 93.75 124 LYS A O 1
ATOM 982 N N . LYS A 1 125 ? -3.906 16.449 11.106 1.00 94.50 125 LYS A N 1
ATOM 983 C CA . LYS A 1 125 ? -4.894 17.099 10.225 1.00 94.50 125 LYS A CA 1
ATOM 984 C C . LYS A 1 125 ? -4.427 17.159 8.766 1.00 94.50 125 LYS A C 1
ATOM 986 O O . LYS A 1 125 ? -5.223 16.917 7.864 1.00 94.50 125 LYS A O 1
ATOM 991 N N . LYS A 1 126 ? -3.151 17.483 8.534 1.00 96.19 126 LYS A N 1
ATOM 992 C CA . LYS A 1 126 ? -2.564 17.535 7.189 1.00 96.19 126 LYS A CA 1
ATOM 993 C C . LYS A 1 126 ? -2.502 16.132 6.587 1.00 96.19 126 LYS A C 1
ATOM 995 O O . LYS A 1 126 ? -2.938 15.948 5.456 1.00 96.19 126 LYS A O 1
ATOM 1000 N N . ASN A 1 127 ? -2.031 15.157 7.361 1.00 94.56 127 ASN A N 1
ATOM 1001 C CA . ASN A 1 127 ? -1.879 13.774 6.912 1.00 94.56 127 ASN A CA 1
ATOM 1002 C C . ASN A 1 127 ? -3.232 13.129 6.586 1.00 94.56 127 ASN A C 1
ATOM 1004 O O . ASN A 1 127 ? -3.399 12.578 5.502 1.00 94.56 127 ASN A O 1
ATOM 1008 N N . LEU A 1 128 ? -4.243 13.301 7.444 1.00 95.75 128 LEU A N 1
ATOM 1009 C CA . LEU A 1 128 ? -5.612 12.860 7.156 1.00 95.75 128 LEU A CA 1
ATOM 1010 C C . LEU A 1 128 ? -6.216 13.582 5.944 1.00 95.75 128 LEU A C 1
ATOM 1012 O O . LEU A 1 128 ? -6.958 12.973 5.180 1.00 95.75 128 LEU A O 1
ATOM 1016 N N . GLY A 1 129 ? -5.874 14.855 5.720 1.00 95.88 129 GLY A N 1
ATOM 1017 C CA . GLY A 1 129 ? -6.257 15.575 4.503 1.00 95.88 129 GLY A CA 1
ATOM 1018 C C . GLY A 1 129 ? -5.680 14.945 3.231 1.00 95.88 129 GLY A C 1
ATOM 1019 O O . GLY A 1 129 ? -6.392 14.819 2.236 1.00 95.88 129 GLY A O 1
ATOM 1020 N N . VAL A 1 130 ? -4.421 14.493 3.272 1.00 96.69 130 VAL A N 1
ATOM 1021 C CA . VAL A 1 130 ? -3.784 13.759 2.164 1.00 96.69 130 VAL A CA 1
ATOM 1022 C C . VAL A 1 130 ? -4.481 12.421 1.924 1.00 96.69 130 VAL A C 1
ATOM 1024 O O . VAL A 1 130 ? -4.805 12.114 0.780 1.00 96.69 130 VAL A O 1
ATOM 1027 N N . VAL A 1 131 ? -4.771 11.655 2.981 1.00 96.69 131 VAL A N 1
ATOM 1028 C CA . VAL A 1 131 ? -5.493 10.373 2.876 1.00 96.69 131 VAL A CA 1
ATOM 1029 C C . VAL A 1 131 ? -6.889 10.578 2.286 1.00 96.69 131 VAL A C 1
ATOM 1031 O O . VAL A 1 131 ? -7.255 9.889 1.333 1.00 96.69 131 VAL A O 1
ATOM 1034 N N . LYS A 1 132 ? -7.645 11.578 2.767 1.00 96.25 132 LYS A N 1
ATOM 1035 C CA . LYS A 1 132 ? -8.964 11.916 2.206 1.00 96.25 132 LYS A CA 1
ATOM 1036 C C . LYS A 1 132 ? -8.858 12.276 0.722 1.00 96.25 132 LYS A C 1
ATOM 1038 O O . LYS A 1 132 ? -9.668 11.815 -0.076 1.00 96.25 132 LYS A O 1
ATOM 1043 N N . GLY A 1 133 ? -7.850 13.065 0.345 1.00 96.75 133 GLY A N 1
ATOM 1044 C CA . GLY A 1 133 ? -7.592 13.436 -1.047 1.00 96.75 133 GLY A CA 1
ATOM 1045 C C . GLY A 1 133 ? -7.257 12.236 -1.938 1.00 96.75 133 GLY A C 1
ATOM 1046 O O . GLY A 1 133 ? -7.799 12.131 -3.036 1.00 96.75 133 GLY A O 1
ATOM 1047 N N . LYS A 1 134 ? -6.418 11.307 -1.457 1.00 96.38 134 LYS A N 1
ATOM 1048 C CA . LYS A 1 134 ? -6.116 10.044 -2.153 1.00 96.38 134 LYS A CA 1
ATOM 1049 C C . LYS A 1 134 ? -7.387 9.212 -2.358 1.00 96.38 134 LYS A C 1
ATOM 1051 O O . LYS A 1 134 ? -7.665 8.816 -3.483 1.00 96.38 134 LYS A O 1
ATOM 1056 N N . CYS A 1 135 ? -8.195 9.028 -1.314 1.00 97.38 135 CYS A N 1
ATOM 1057 C CA . CYS A 1 135 ? -9.464 8.300 -1.404 1.00 97.38 135 CYS A CA 1
ATOM 1058 C C . CYS A 1 135 ? -10.440 8.936 -2.407 1.00 97.38 135 CYS A C 1
ATOM 1060 O O . CYS A 1 135 ? -10.993 8.252 -3.266 1.00 97.38 135 CYS A O 1
ATOM 1062 N N . ALA A 1 136 ? -10.597 10.263 -2.366 1.00 96.88 136 ALA A N 1
ATOM 1063 C CA . ALA A 1 136 ? -11.444 10.975 -3.318 1.00 96.88 136 ALA A CA 1
ATOM 1064 C C . ALA A 1 136 ? -10.951 10.813 -4.767 1.00 96.88 136 ALA A C 1
ATOM 1066 O O . ALA A 1 136 ? -11.766 10.693 -5.677 1.00 96.88 136 ALA A O 1
ATOM 1067 N N . LYS A 1 137 ? -9.626 10.769 -4.979 1.00 96.69 137 LYS A N 1
ATOM 1068 C CA . LYS A 1 137 ? -9.018 10.527 -6.294 1.00 96.69 137 LYS A CA 1
ATOM 1069 C C . LYS A 1 137 ? -9.269 9.104 -6.802 1.00 96.69 137 LYS A C 1
ATOM 1071 O O . LYS A 1 137 ? -9.497 8.946 -7.994 1.00 96.69 137 LYS A O 1
ATOM 1076 N N . VAL A 1 138 ? -9.258 8.099 -5.918 1.00 96.56 138 VAL A N 1
ATOM 1077 C CA . VAL A 1 138 ? -9.644 6.717 -6.265 1.00 96.56 138 VAL A CA 1
ATOM 1078 C C . VAL A 1 138 ? -11.089 6.663 -6.756 1.00 96.56 138 VAL A C 1
ATOM 1080 O O . VAL A 1 138 ? -11.400 5.849 -7.615 1.00 96.56 138 VAL A O 1
ATOM 1083 N N . GLY A 1 139 ? -11.981 7.520 -6.249 1.00 96.44 139 GLY A N 1
ATOM 1084 C CA . GLY A 1 139 ? -13.298 7.730 -6.860 1.00 96.44 139 GLY A CA 1
ATOM 1085 C C . GLY A 1 139 ? -14.267 6.546 -6.756 1.00 96.44 139 GLY A C 1
ATOM 1086 O O . GLY A 1 139 ? -15.281 6.537 -7.449 1.00 96.44 139 GLY A O 1
ATOM 1087 N N . ASN A 1 140 ? -13.975 5.543 -5.920 1.00 97.88 140 ASN A N 1
ATOM 1088 C CA . ASN A 1 140 ? -14.729 4.293 -5.852 1.00 97.88 140 ASN A CA 1
ATOM 1089 C C . ASN A 1 140 ? -15.081 3.918 -4.402 1.00 97.88 140 ASN A C 1
ATOM 1091 O O . ASN A 1 140 ? -14.205 3.782 -3.547 1.00 97.88 140 ASN A O 1
ATOM 1095 N N . ILE A 1 141 ? -16.381 3.737 -4.143 1.00 97.75 141 ILE A N 1
ATOM 1096 C CA . ILE A 1 141 ? -16.936 3.463 -2.807 1.00 97.75 141 ILE A CA 1
ATOM 1097 C C . ILE A 1 141 ? -16.461 2.107 -2.269 1.00 97.75 141 ILE A C 1
ATOM 1099 O O . ILE A 1 141 ? -16.083 2.017 -1.103 1.00 97.75 141 ILE A O 1
ATOM 1103 N N . ALA A 1 142 ? -16.454 1.063 -3.103 1.00 97.50 142 ALA A N 1
ATOM 1104 C CA . ALA A 1 142 ? -16.074 -0.286 -2.688 1.00 97.50 142 ALA A CA 1
ATOM 1105 C C . ALA A 1 142 ? -14.580 -0.385 -2.360 1.00 97.50 142 ALA A C 1
ATOM 1107 O O . ALA A 1 142 ? -14.220 -0.974 -1.343 1.00 97.50 142 ALA A O 1
ATOM 1108 N N . ALA A 1 143 ? -13.720 0.264 -3.151 1.00 97.81 143 ALA A N 1
ATOM 1109 C CA . ALA A 1 143 ? -12.290 0.345 -2.855 1.00 97.81 143 ALA A CA 1
ATOM 1110 C C . ALA A 1 143 ? -12.028 1.065 -1.520 1.00 97.81 143 ALA A C 1
ATOM 1112 O O . ALA A 1 143 ? -11.303 0.547 -0.674 1.00 97.81 143 ALA A O 1
ATOM 1113 N N . ALA A 1 144 ? -12.667 2.218 -1.288 1.00 97.94 144 ALA A N 1
ATOM 1114 C CA . ALA A 1 144 ? -12.531 2.963 -0.035 1.00 97.94 144 ALA A CA 1
ATOM 1115 C C . ALA A 1 144 ? -13.032 2.166 1.185 1.00 97.94 144 ALA A C 1
ATOM 1117 O O . ALA A 1 144 ? -12.376 2.134 2.225 1.00 97.94 144 ALA A O 1
ATOM 1118 N N . ALA A 1 145 ? -14.167 1.476 1.055 1.00 98.06 145 ALA A N 1
ATOM 1119 C CA . ALA A 1 145 ? -14.694 0.614 2.109 1.00 98.06 145 ALA A CA 1
ATOM 1120 C C . ALA A 1 145 ? -13.795 -0.613 2.369 1.00 98.06 145 ALA A C 1
ATOM 1122 O O . ALA A 1 145 ? -13.595 -0.985 3.525 1.00 98.06 145 ALA A O 1
ATOM 1123 N N . CYS A 1 146 ? -13.188 -1.194 1.326 1.00 98.31 146 CYS A N 1
ATOM 1124 C CA . CYS A 1 146 ? -12.181 -2.250 1.463 1.00 98.31 146 CYS A CA 1
ATOM 1125 C C . CYS A 1 146 ? -10.966 -1.763 2.261 1.00 98.31 146 CYS A C 1
ATOM 1127 O O . CYS A 1 146 ? -10.561 -2.436 3.203 1.00 98.31 146 CYS A O 1
ATOM 1129 N N . MET A 1 147 ? -10.435 -0.568 1.965 1.00 98.00 147 MET A N 1
ATOM 1130 C CA . MET A 1 147 ? -9.316 0.014 2.723 1.00 98.00 147 MET A CA 1
ATOM 1131 C C . MET A 1 147 ? -9.659 0.161 4.209 1.00 98.00 147 MET A C 1
ATOM 1133 O O . MET A 1 147 ? -8.862 -0.207 5.068 1.00 98.00 147 MET A O 1
ATOM 1137 N N . THR A 1 148 ? -10.868 0.622 4.538 1.00 98.06 148 THR A N 1
ATOM 1138 C CA . THR A 1 148 ? -11.344 0.670 5.930 1.00 98.06 148 THR A CA 1
ATOM 1139 C C . THR A 1 148 ? -11.389 -0.723 6.566 1.00 98.06 148 THR A C 1
ATOM 1141 O O . THR A 1 148 ? -10.988 -0.888 7.719 1.00 98.06 148 THR A O 1
ATOM 1144 N N . GLY A 1 149 ? -11.850 -1.737 5.826 1.00 97.50 149 GLY A N 1
ATOM 1145 C CA . GLY A 1 149 ? -11.833 -3.136 6.259 1.00 97.50 149 GLY A CA 1
ATOM 1146 C C . GLY A 1 149 ? -10.420 -3.659 6.529 1.00 97.50 149 GLY A C 1
ATOM 1147 O O . GLY A 1 149 ? -10.192 -4.283 7.565 1.00 97.50 149 GLY A O 1
ATOM 1148 N N . VAL A 1 150 ? -9.460 -3.334 5.656 1.00 97.88 150 VAL A N 1
ATOM 1149 C CA . VAL A 1 150 ? -8.034 -3.636 5.845 1.00 97.88 150 VAL A CA 1
ATOM 1150 C C . VAL A 1 150 ? -7.523 -3.009 7.137 1.00 97.88 150 VAL A C 1
ATOM 1152 O O . VAL A 1 150 ? -6.911 -3.711 7.935 1.00 97.88 150 VAL A O 1
ATOM 1155 N N . ILE A 1 151 ? -7.816 -1.728 7.394 1.00 97.75 151 ILE A N 1
ATOM 1156 C CA . ILE A 1 151 ? -7.389 -1.060 8.633 1.00 97.75 151 ILE A CA 1
ATOM 1157 C C . ILE A 1 151 ? -7.949 -1.783 9.854 1.00 97.75 151 ILE A C 1
ATOM 1159 O O . ILE A 1 151 ? -7.185 -2.165 10.733 1.00 97.75 151 ILE A O 1
ATOM 1163 N N . LYS A 1 152 ? -9.262 -2.033 9.892 1.00 96.75 152 LYS A N 1
ATOM 1164 C CA . LYS A 1 152 ? -9.904 -2.734 11.015 1.00 96.75 152 LYS A CA 1
ATOM 1165 C C . LYS A 1 152 ? -9.307 -4.129 11.231 1.00 96.75 152 LYS A C 1
ATOM 1167 O O . LYS A 1 152 ? -9.100 -4.527 12.372 1.00 96.75 152 LYS A O 1
ATOM 1172 N N . GLY A 1 153 ? -9.008 -4.849 10.149 1.00 96.44 153 GLY A N 1
ATOM 1173 C CA . GLY A 1 153 ? -8.389 -6.171 10.206 1.00 96.44 153 GLY A CA 1
ATOM 1174 C C . GLY A 1 153 ? -6.939 -6.143 10.694 1.00 96.44 153 GLY A C 1
ATOM 1175 O O . GLY A 1 153 ? -6.574 -6.944 11.544 1.00 96.44 153 GLY A O 1
ATOM 1176 N N . VAL A 1 154 ? -6.118 -5.216 10.196 1.00 96.56 154 VAL A N 1
ATOM 1177 C CA . VAL A 1 154 ? -4.698 -5.094 10.578 1.00 96.56 154 VAL A CA 1
ATOM 1178 C C . VAL A 1 154 ? -4.537 -4.545 11.997 1.00 96.56 154 VAL A C 1
ATOM 1180 O O . VAL A 1 154 ? -3.618 -4.931 12.719 1.00 96.56 154 VAL A O 1
ATOM 1183 N N . SER A 1 155 ? -5.445 -3.667 12.421 1.00 96.06 155 SER A N 1
ATOM 1184 C CA . S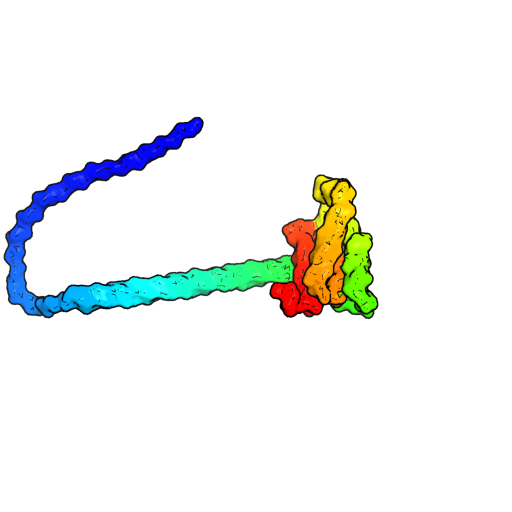ER A 1 155 ? -5.475 -3.115 13.774 1.00 96.06 155 SER A CA 1
ATOM 1185 C C . SER A 1 155 ? -6.023 -4.084 14.827 1.00 96.06 155 SER A C 1
ATOM 1187 O O . SER A 1 155 ? -5.969 -3.749 16.008 1.00 96.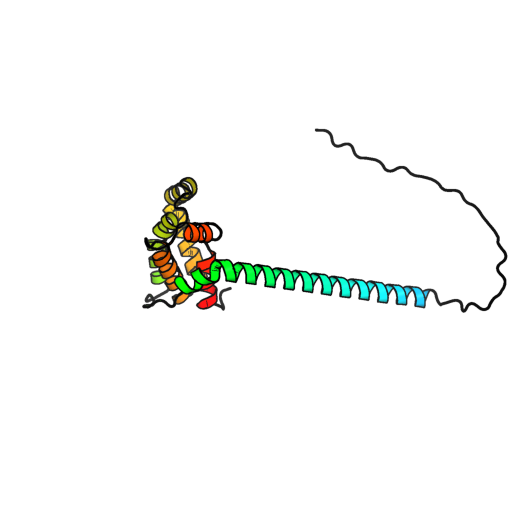06 155 SER A O 1
ATOM 1189 N N . ALA A 1 156 ? -6.509 -5.268 14.446 1.00 94.50 156 ALA A N 1
ATOM 1190 C CA . ALA A 1 156 ? -6.960 -6.286 15.389 1.00 94.50 156 ALA A CA 1
ATOM 1191 C C . ALA A 1 156 ? -5.789 -6.940 16.157 1.00 94.50 156 ALA A C 1
ATOM 1193 O O . ALA A 1 156 ? -4.651 -7.011 15.682 1.00 94.50 156 ALA A O 1
ATOM 1194 N N . ASP A 1 157 ? -6.070 -7.438 17.364 1.00 87.00 157 ASP A N 1
ATOM 1195 C CA . ASP A 1 157 ? -5.059 -7.997 18.279 1.00 87.00 157 ASP A CA 1
ATOM 1196 C C . ASP A 1 157 ? -4.483 -9.355 17.822 1.00 87.00 157 ASP A C 1
ATOM 1198 O O . ASP A 1 157 ? -3.491 -9.830 18.369 1.00 87.00 157 ASP A O 1
ATOM 1202 N N . ASP A 1 158 ? -5.083 -9.994 16.816 1.00 91.69 158 ASP A N 1
ATOM 1203 C CA . ASP A 1 158 ? -4.721 -11.323 16.306 1.00 91.69 158 ASP A CA 1
ATOM 1204 C C . ASP A 1 158 ? -3.750 -11.285 15.107 1.00 91.69 158 ASP A C 1
ATOM 1206 O O . ASP A 1 158 ? -3.496 -12.307 14.456 1.00 91.69 158 ASP A O 1
ATOM 1210 N N . VAL A 1 159 ? -3.213 -10.108 14.780 1.00 94.31 159 VAL A N 1
ATOM 1211 C CA . VAL A 1 159 ? -2.201 -9.937 13.731 1.00 94.31 159 VAL A CA 1
ATOM 1212 C C . VAL A 1 159 ? -0.811 -10.032 14.341 1.00 94.31 159 VAL A C 1
ATOM 1214 O O . VAL A 1 159 ? -0.463 -9.258 15.235 1.00 94.31 159 VAL A O 1
ATOM 1217 N N . SER A 1 160 ? -0.012 -10.978 13.841 1.00 94.81 160 SER A N 1
ATOM 1218 C CA . SER A 1 160 ? 1.327 -11.237 14.363 1.00 94.81 160 SER A CA 1
ATOM 1219 C C . SER A 1 160 ? 2.268 -10.050 14.135 1.00 94.81 160 SER A C 1
ATOM 1221 O O . SER A 1 160 ? 2.113 -9.282 13.185 1.00 94.81 160 SER A O 1
ATOM 1223 N N . GLU A 1 161 ? 3.288 -9.915 14.983 1.00 94.50 161 GLU A N 1
ATOM 1224 C CA . GLU A 1 161 ? 4.323 -8.888 14.811 1.00 94.50 161 GLU A CA 1
ATOM 1225 C C . GLU A 1 161 ? 5.043 -9.022 13.459 1.00 94.50 161 GLU A C 1
ATOM 1227 O O . GLU A 1 161 ? 5.300 -8.023 12.792 1.00 94.50 161 GLU A O 1
ATOM 1232 N N . ALA A 1 162 ? 5.306 -10.256 13.015 1.00 94.88 162 ALA A N 1
ATOM 1233 C CA . ALA A 1 162 ? 5.926 -10.528 11.721 1.00 94.88 162 ALA A CA 1
ATOM 1234 C C . ALA A 1 162 ? 5.067 -10.013 10.553 1.00 94.88 162 ALA A C 1
ATOM 1236 O O . ALA A 1 162 ? 5.596 -9.360 9.655 1.00 94.88 162 ALA A O 1
ATOM 1237 N N . ASP A 1 163 ? 3.749 -10.232 10.592 1.00 94.94 163 ASP A N 1
ATOM 1238 C CA . ASP A 1 163 ? 2.836 -9.705 9.570 1.00 94.94 163 ASP A CA 1
ATOM 1239 C C . ASP A 1 163 ? 2.793 -8.174 9.612 1.00 94.94 163 ASP A C 1
ATOM 1241 O O . ASP A 1 163 ? 2.890 -7.522 8.575 1.00 94.94 163 ASP A O 1
ATOM 1245 N N . ARG A 1 164 ? 2.728 -7.573 10.810 1.00 94.69 164 ARG A N 1
ATOM 1246 C CA . ARG A 1 164 ? 2.777 -6.108 10.966 1.00 94.69 164 ARG A CA 1
ATOM 1247 C C . ARG A 1 164 ? 4.067 -5.528 10.395 1.00 94.69 164 ARG A C 1
ATOM 1249 O O . ARG A 1 164 ? 4.016 -4.494 9.739 1.00 94.69 164 ARG A O 1
ATOM 1256 N N . LYS A 1 165 ? 5.202 -6.209 10.573 1.00 95.75 165 LYS A N 1
ATOM 1257 C CA . LYS A 1 165 ? 6.489 -5.829 9.974 1.00 95.75 165 LYS A CA 1
ATOM 1258 C C . LYS A 1 165 ?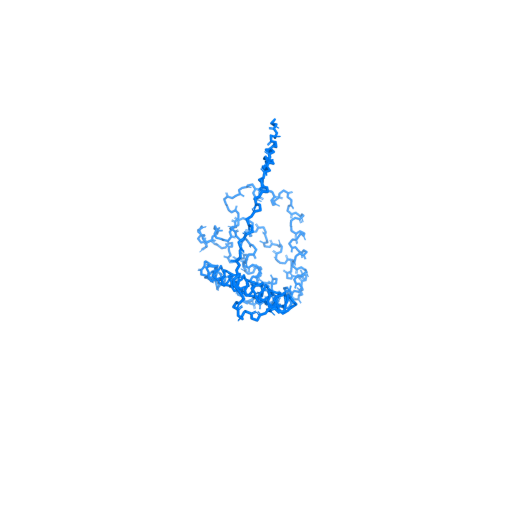 6.501 -5.922 8.454 1.00 95.75 165 LYS A C 1
ATOM 1260 O O . LYS A 1 165 ? 7.039 -5.027 7.805 1.00 95.75 165 LYS A O 1
ATOM 1265 N N . LEU A 1 166 ? 5.901 -6.965 7.889 1.00 95.69 166 LEU A N 1
ATOM 1266 C CA . LEU A 1 166 ? 5.753 -7.088 6.438 1.00 95.69 166 LEU A CA 1
ATOM 1267 C C . LEU A 1 166 ? 4.879 -5.965 5.872 1.00 95.69 166 LEU A C 1
ATOM 1269 O O . LEU A 1 166 ? 5.245 -5.353 4.870 1.00 95.69 166 LEU A O 1
ATOM 1273 N N . ILE A 1 167 ? 3.772 -5.643 6.546 1.00 96.12 167 ILE A N 1
ATOM 1274 C CA . ILE A 1 167 ? 2.894 -4.525 6.178 1.00 96.12 167 ILE A CA 1
ATOM 1275 C C . ILE A 1 167 ? 3.628 -3.188 6.332 1.00 96.12 167 ILE A C 1
ATOM 1277 O O . ILE A 1 167 ? 3.524 -2.332 5.466 1.00 96.12 167 ILE A O 1
ATOM 1281 N N . GLN A 1 168 ? 4.419 -2.998 7.389 1.00 96.12 168 GLN A N 1
ATOM 1282 C CA . GLN A 1 168 ? 5.201 -1.775 7.602 1.00 96.12 168 GLN A CA 1
ATOM 1283 C C . GLN A 1 168 ? 6.242 -1.534 6.502 1.00 96.12 168 GLN A C 1
ATOM 1285 O O . GLN A 1 168 ? 6.530 -0.379 6.192 1.00 96.12 168 GLN A O 1
ATOM 1290 N N . ALA A 1 169 ? 6.800 -2.595 5.911 1.00 95.62 169 ALA A N 1
ATOM 1291 C CA . ALA A 1 169 ? 7.736 -2.476 4.795 1.00 95.62 169 ALA A CA 1
ATOM 1292 C C . ALA A 1 169 ? 7.067 -1.908 3.531 1.00 95.62 169 ALA A C 1
ATOM 1294 O O . ALA A 1 169 ? 7.703 -1.158 2.791 1.00 95.62 169 ALA A O 1
ATOM 1295 N N . GLU A 1 170 ? 5.784 -2.217 3.318 1.00 94.88 170 GLU A N 1
ATOM 1296 C CA . GLU A 1 170 ? 4.988 -1.764 2.173 1.00 94.88 170 GLU A CA 1
ATOM 1297 C C . GLU A 1 170 ? 3.552 -1.392 2.601 1.00 94.88 170 GLU A C 1
ATOM 1299 O O . GLU A 1 170 ? 2.595 -2.118 2.320 1.00 94.88 170 GLU A O 1
ATOM 1304 N N . PRO A 1 171 ? 3.369 -0.254 3.295 1.00 93.94 171 PRO A N 1
ATOM 1305 C CA . PRO A 1 171 ? 2.105 0.073 3.959 1.00 93.94 171 PRO A CA 1
ATOM 1306 C C . PRO A 1 171 ? 0.958 0.334 2.977 1.00 93.94 171 PRO A C 1
ATOM 1308 O O . PRO A 1 171 ? -0.199 0.083 3.296 1.00 93.94 171 PRO A O 1
ATOM 1311 N N . ASP A 1 172 ? 1.256 0.805 1.770 1.00 95.06 172 ASP A N 1
ATOM 1312 C CA . ASP A 1 172 ? 0.219 1.087 0.776 1.00 95.06 172 ASP A CA 1
ATOM 1313 C C . ASP A 1 172 ? -0.222 -0.185 0.012 1.00 95.06 172 ASP A C 1
ATOM 1315 O O . ASP A 1 172 ? -1.293 -0.178 -0.590 1.00 95.06 172 ASP A O 1
ATOM 1319 N N . TYR A 1 173 ? 0.510 -1.310 0.101 1.00 95.50 173 TYR A N 1
ATOM 1320 C CA . TYR A 1 173 ? 0.269 -2.493 -0.743 1.00 95.50 173 TYR A CA 1
ATOM 1321 C C . TYR A 1 173 ? -1.149 -3.073 -0.606 1.00 95.50 173 TYR A C 1
ATOM 1323 O O . TYR A 1 173 ? -1.838 -3.295 -1.598 1.00 95.50 173 TYR A O 1
ATOM 1331 N N . LEU A 1 174 ? -1.646 -3.266 0.622 1.00 96.88 174 LEU A N 1
ATOM 1332 C CA . LEU A 1 174 ? -3.002 -3.796 0.828 1.00 96.88 174 LEU A CA 1
ATOM 1333 C C . LEU A 1 174 ? -4.094 -2.821 0.352 1.00 96.88 174 LEU A C 1
ATOM 1335 O O . LEU A 1 174 ? -5.187 -3.249 -0.020 1.00 96.88 174 LEU A O 1
ATOM 1339 N N . PHE A 1 175 ? -3.817 -1.514 0.353 1.00 97.25 175 PHE A N 1
ATOM 1340 C CA . PHE A 1 175 ? -4.733 -0.520 -0.203 1.00 97.25 175 PHE A CA 1
ATOM 1341 C C . PHE A 1 175 ? -4.700 -0.524 -1.730 1.00 97.25 175 PHE A C 1
ATOM 1343 O O . PHE A 1 175 ? -5.764 -0.436 -2.344 1.00 97.25 175 PHE A O 1
ATOM 1350 N N . ASP A 1 176 ? -3.526 -0.689 -2.335 1.00 96.25 176 ASP A N 1
ATOM 1351 C CA . ASP A 1 176 ? -3.381 -0.839 -3.783 1.00 96.25 176 ASP A CA 1
ATOM 1352 C C . ASP A 1 176 ? -4.121 -2.090 -4.277 1.00 96.25 176 ASP A C 1
ATOM 1354 O O . ASP A 1 176 ? -4.847 -2.018 -5.265 1.00 96.25 176 ASP A O 1
ATOM 1358 N N . GLU A 1 177 ? -4.073 -3.198 -3.533 1.00 96.69 177 GLU A N 1
ATOM 1359 C CA . GLU A 1 177 ? -4.859 -4.405 -3.826 1.00 96.69 177 GLU A CA 1
ATOM 1360 C C . GLU A 1 177 ? -6.377 -4.170 -3.700 1.00 96.69 177 GLU A C 1
ATOM 1362 O O . GLU A 1 177 ? -7.156 -4.661 -4.523 1.00 96.69 177 GLU A O 1
ATOM 1367 N N . CYS A 1 178 ? -6.836 -3.359 -2.735 1.00 97.62 178 CYS A N 1
ATOM 1368 C CA . CYS A 1 178 ? -8.237 -2.917 -2.694 1.00 97.62 178 CYS A CA 1
ATOM 1369 C C . CYS A 1 178 ? -8.619 -2.112 -3.953 1.00 97.62 178 CYS A C 1
ATOM 137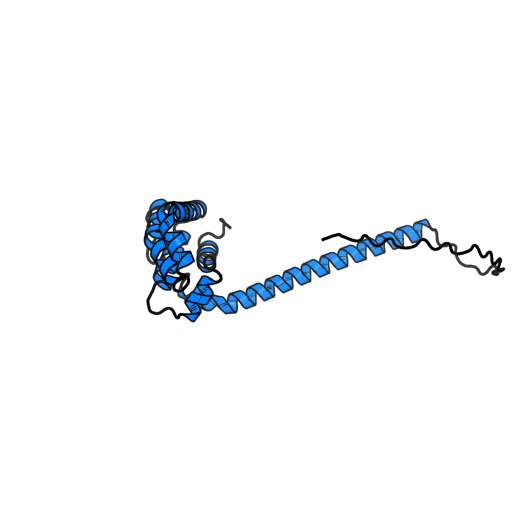1 O O . CYS A 1 178 ? -9.699 -2.323 -4.511 1.00 97.62 178 CYS A O 1
ATOM 1373 N N . VAL A 1 179 ? -7.760 -1.196 -4.419 1.00 97.50 179 VAL A N 1
ATOM 1374 C CA . VAL A 1 179 ? -8.001 -0.426 -5.655 1.00 97.50 179 VAL A CA 1
ATOM 1375 C C . VAL A 1 179 ? -8.000 -1.351 -6.864 1.00 97.50 179 VAL A C 1
ATOM 1377 O O . VAL A 1 179 ? -8.932 -1.296 -7.660 1.00 97.50 179 VAL A O 1
ATOM 1380 N N . ALA A 1 180 ? -7.018 -2.239 -6.988 1.00 96.06 180 ALA A N 1
ATOM 1381 C CA . ALA A 1 180 ? -6.914 -3.147 -8.119 1.00 96.06 180 ALA A CA 1
ATOM 1382 C C . ALA A 1 180 ? -8.124 -4.078 -8.228 1.00 96.06 180 ALA A C 1
ATOM 1384 O O . ALA A 1 180 ? -8.625 -4.325 -9.325 1.00 96.06 180 ALA A O 1
ATOM 1385 N N . LYS A 1 181 ? -8.635 -4.544 -7.085 1.00 96.50 181 LYS A N 1
ATOM 1386 C CA . LYS A 1 181 ? -9.794 -5.433 -7.019 1.00 96.50 181 LYS A CA 1
ATOM 1387 C C . LYS A 1 181 ? -11.124 -4.726 -7.277 1.00 96.50 181 LYS A C 1
ATOM 1389 O O . LYS A 1 181 ? -11.980 -5.293 -7.951 1.00 96.50 181 LYS A O 1
ATOM 1394 N N . PHE A 1 182 ? -11.325 -3.521 -6.738 1.00 96.56 182 PHE A N 1
ATOM 1395 C CA . PHE A 1 182 ? -12.642 -2.861 -6.729 1.00 96.56 182 PHE A CA 1
ATOM 1396 C C . PHE A 1 182 ? -12.750 -1.626 -7.632 1.00 96.56 182 PHE A C 1
ATOM 1398 O O . PHE A 1 182 ? -13.858 -1.156 -7.893 1.00 96.56 182 PHE A O 1
ATOM 1405 N N . ALA A 1 183 ? -11.629 -1.103 -8.123 1.00 94.94 183 ALA A N 1
ATOM 1406 C CA . ALA A 1 183 ? -11.533 0.061 -9.001 1.00 94.94 183 ALA A CA 1
ATOM 1407 C C . ALA A 1 183 ? -10.458 -0.125 -10.102 1.00 94.94 183 ALA A C 1
ATOM 1409 O O . ALA A 1 183 ? -9.580 0.729 -10.244 1.00 94.94 183 ALA A O 1
ATOM 1410 N N . PRO A 1 184 ? -10.505 -1.215 -10.895 1.00 91.62 184 PRO A N 1
ATOM 1411 C CA . PRO A 1 184 ? -9.454 -1.538 -11.864 1.00 91.62 184 PRO A CA 1
ATOM 1412 C C . PRO A 1 184 ? -9.259 -0.463 -12.944 1.00 91.62 184 PRO A C 1
ATOM 1414 O O . PRO A 1 184 ? -8.142 -0.288 -13.418 1.00 91.62 184 PRO A O 1
ATOM 1417 N N . ASP A 1 185 ? -10.311 0.288 -13.281 1.00 90.06 185 ASP A N 1
ATOM 1418 C CA . ASP A 1 185 ? -10.276 1.358 -14.289 1.00 90.06 185 ASP A CA 1
ATOM 1419 C C . ASP A 1 185 ? -9.603 2.656 -13.796 1.00 90.06 185 ASP A C 1
ATOM 1421 O O . ASP A 1 185 ? -9.415 3.587 -14.578 1.00 90.06 185 ASP A O 1
ATOM 1425 N N . ASN A 1 186 ? -9.254 2.733 -12.505 1.00 79.38 186 ASN A N 1
ATOM 1426 C CA . ASN A 1 186 ? -8.689 3.927 -11.865 1.00 79.38 186 ASN A CA 1
ATOM 1427 C C . ASN A 1 186 ? -7.183 3.803 -11.556 1.00 79.38 186 ASN A C 1
ATOM 1429 O O . ASN A 1 186 ? -6.652 4.634 -10.811 1.00 79.38 186 ASN A O 1
ATOM 1433 N N . GLN A 1 187 ? -6.519 2.775 -12.099 1.00 63.97 187 GLN A N 1
ATOM 1434 C CA . GLN A 1 187 ? -5.067 2.562 -12.014 1.00 63.97 187 GLN A CA 1
ATOM 1435 C C . GLN A 1 187 ? -4.296 3.297 -13.116 1.00 63.97 187 GLN A C 1
ATOM 1437 O O . GLN A 1 187 ? -4.793 3.357 -14.263 1.00 63.97 187 GLN A O 1
#

pLDDT: mean 86.57, std 16.64, range [40.5, 98.31]

Foldseek 3Di:
DDDDDDDDDDDDDDDDDDPDDDDPDDDDPDDVVNVVVVVVVVVVVVVVVVVVVVVVVVVVVVVVVVVVVCVLCVVVLVQQQDFFPDWDPALLRLLVLLLVLVLLLQCLQCVPPVVSNCVCVVCVVVNSVVSSVVSVLLVFRRLSSSSSSNSVRSSDPPHDPVNSPVCNVPVCVSSVSSSCVGPVVSD

Secondary structure (DSSP, 8-state):
------PPPP---------------------HHHHHHHHHHHHHHHHHHHHHHHHHHHHHHHHHHHHHHHHHHHHHHHHH----SS--SSHHHHHHHHHHHHHHHHHHHSTT-HHHHHHHHHTHHHHHHHHHHHHHHH--HHHHHHHHHHHHHHTSTTS-HHHHHHHHHSTTHHHHHHHHHH-GGG-

Sequence (187 aa):
MTVQRLRRPTTPYLLACVLALAACDKSSAEDPAAKAQAKADADAKAEAEEEARIERLVAEKRAREKAEHDKTYGGMVERFVKEPEALPKDLDAACTELIENYSDWIKAVYFDDDRAQLEFFDHKKKNLGVVKGKCAKVGNIAAAACMTGVIKGVSADDVSEADRKLIQAEPDYLFDECVAKFAPDNQ